Protein AF-A0A6A4IEC1-F1 (afdb_monomer)

Foldseek 3Di:
DDDDDDDDDDDPPQDAKWKWWFDPDPPPLPPPDDQPALPPVDAEEAEEAEAEDPVQDDDDDDDPVVSVVVNCSRHDCQPPPVVVQVSYAYEYEHDPPQLLADADQVVSLVSQLVGLVVVLCRQPVCVVHPPSGNRYAYAGDAHLLELVSRVVRQCCSCNPSVHRTHIHQAFHFHQDDPGTWTDAPDDDPPGLGGDGDDGLQHDPVVCCVPPVVPVVCRHPVPSNLVRVLVVVVVCVVVCSCVVVVPIDMDIPDVNSCCVVCVVVSVVPPDD

Sequence (271 aa):
MVFLLRGRLSVIALALHTLYFITSTSAARADTHRIKWHDTGKGSIAIEEAWTIPESSSKVGGGAAAIAELNDNLFNIYDQRLTRMDANDMVLSCASPCIQGMSDPAAAEAMAINVNNQLAAQIYNESSHPNITGRFGAFAAVSMHNATSAAVELRRAVQELGFLGALVNDYQQTNGKYGSTMYSGTQSPSSMFQFTSTLRTNVAPISTLFYSQVPWLRGPSQEFSVTLSTHVLGLCTNGVFDRFPTLKVIVGHMGERIPSDLDRIDKVRTT

InterPro domains:
  IPR006680 Amidohydrolase-related [PF04909] (126-257)
  IPR032465 2-amino-3-carboxymuconate-6-semialdehyde decarboxylase [PTHR21240] (69-268)
  IPR032466 Metal-dependent hydrolase [SSF51556] (78-270)

Organism: NCBI:txid1447944

Solvent-accessible surface area (backbone atoms only — not comparable to full-atom values): 15744 Å² total; per-residue (Å²): 134,86,88,83,87,86,79,96,72,98,67,90,76,80,77,67,76,42,44,34,44,38,83,75,66,87,62,76,77,70,84,78,63,75,72,64,59,68,77,73,90,53,72,53,76,46,74,74,40,58,27,50,50,85,94,66,62,69,90,70,90,73,58,71,67,61,44,48,56,49,48,51,56,30,62,39,62,74,56,71,51,50,67,70,35,76,63,32,34,40,24,32,29,63,36,75,48,45,41,22,65,36,44,50,59,69,61,14,43,54,47,21,53,50,53,44,52,52,51,44,53,58,42,58,36,41,91,85,38,77,84,37,54,29,38,45,50,37,31,29,47,53,26,65,76,40,56,66,61,26,50,51,52,49,49,45,35,37,71,74,64,54,27,76,33,34,42,43,41,60,32,38,4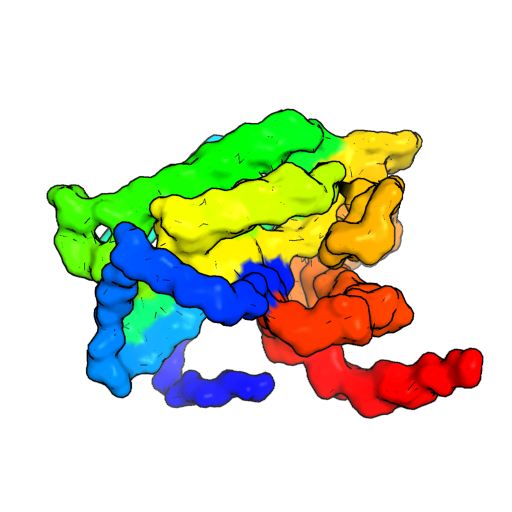0,22,76,39,100,82,58,60,36,48,50,58,51,76,91,55,101,82,52,94,44,65,69,63,75,44,34,65,62,52,53,68,70,58,35,48,74,74,27,66,92,42,60,77,41,53,43,79,73,39,42,36,38,57,43,49,33,51,49,55,49,48,42,56,78,69,42,47,53,75,78,38,74,71,65,43,75,48,61,35,79,73,41,32,58,44,70,84,41,42,75,64,60,65,68,68,70,76,127

pLDDT: mean 72.74, std 22.78, range [19.66, 97.81]

Mean predicted aligned error: 11.03 Å

Radius of gyration: 19.0 Å; Cα contacts (8 Å, |Δi|>4): 405; chains: 1; bounding box: 51×49×52 Å

Structure (mmCIF, N/CA/C/O backbone):
data_AF-A0A6A4IEC1-F1
#
_entry.id   AF-A0A6A4IEC1-F1
#
loop_
_atom_site.group_PDB
_atom_site.id
_atom_site.type_symbol
_atom_site.label_atom_id
_atom_site.label_alt_id
_atom_site.label_comp_id
_atom_site.label_asym_id
_atom_site.label_entity_id
_atom_site.label_seq_id
_atom_site.pdbx_PDB_ins_code
_atom_site.Cartn_x
_atom_site.Cartn_y
_atom_site.Cartn_z
_atom_site.occupancy
_atom_site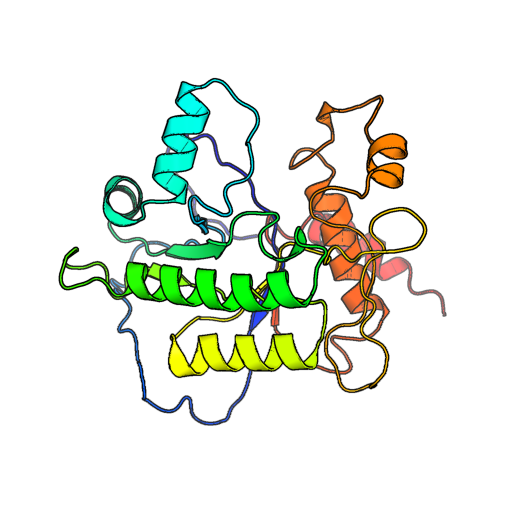.B_iso_or_equiv
_atom_site.auth_seq_id
_atom_site.auth_comp_id
_atom_site.auth_asym_id
_atom_site.auth_atom_id
_atom_site.pdbx_PDB_model_num
ATOM 1 N N . MET A 1 1 ? -12.629 -11.838 -6.309 1.00 20.53 1 MET A N 1
ATOM 2 C CA . MET A 1 1 ? -14.049 -12.024 -5.942 1.00 20.53 1 MET A CA 1
ATOM 3 C C . MET A 1 1 ? -14.208 -11.657 -4.474 1.00 20.53 1 MET A C 1
ATOM 5 O O . MET A 1 1 ? -13.849 -12.450 -3.621 1.00 20.53 1 MET A O 1
ATOM 9 N N . VAL A 1 2 ? -14.686 -10.445 -4.192 1.00 20.48 2 VAL A N 1
ATOM 10 C CA . VAL A 1 2 ? -15.323 -10.088 -2.916 1.00 20.48 2 VAL A CA 1
ATOM 11 C C . VAL A 1 2 ? -16.672 -9.508 -3.328 1.00 20.48 2 VAL A C 1
ATOM 13 O O . VAL A 1 2 ? -16.717 -8.515 -4.047 1.00 20.48 2 VAL A O 1
ATOM 16 N N . PHE A 1 3 ? -17.756 -10.201 -2.990 1.00 19.66 3 PHE A N 1
ATOM 17 C CA . PHE A 1 3 ? -19.120 -9.724 -3.204 1.00 19.66 3 PHE A CA 1
ATOM 18 C C . PHE A 1 3 ? -19.678 -9.233 -1.873 1.00 19.66 3 PHE A C 1
ATOM 20 O O . PHE A 1 3 ? -19.683 -9.993 -0.911 1.00 19.66 3 PHE A O 1
ATOM 27 N N . LEU A 1 4 ? -20.243 -8.025 -1.877 1.00 23.59 4 LEU A N 1
ATOM 28 C CA . LEU A 1 4 ? -21.458 -7.680 -1.136 1.00 23.59 4 LEU A CA 1
ATOM 29 C C . LEU A 1 4 ? -22.147 -6.497 -1.850 1.00 23.59 4 LEU A C 1
ATOM 31 O O . LEU A 1 4 ? -21.691 -5.361 -1.811 1.00 23.59 4 LEU A O 1
ATOM 35 N N . LEU A 1 5 ? -23.222 -6.820 -2.580 1.00 25.95 5 LEU A N 1
ATOM 36 C CA . LEU A 1 5 ? -24.233 -5.904 -3.151 1.00 25.95 5 LEU A CA 1
ATOM 37 C C . LEU A 1 5 ? -25.146 -5.407 -1.997 1.00 25.95 5 LEU A C 1
ATOM 39 O O . LEU A 1 5 ? -25.270 -6.121 -1.010 1.00 25.95 5 LEU A O 1
ATOM 43 N N . ARG A 1 6 ? -25.877 -4.281 -1.992 1.00 24.00 6 ARG A N 1
ATOM 44 C CA . ARG A 1 6 ? -26.605 -3.492 -3.005 1.00 24.00 6 ARG A CA 1
ATOM 45 C C . ARG A 1 6 ? -26.779 -2.050 -2.488 1.00 24.00 6 ARG A C 1
ATOM 47 O O . ARG A 1 6 ? -27.063 -1.871 -1.310 1.00 24.00 6 ARG A O 1
ATOM 54 N N . GLY A 1 7 ? -26.810 -1.060 -3.379 1.00 21.58 7 GLY A N 1
ATOM 55 C CA . GLY A 1 7 ? -27.395 0.254 -3.079 1.00 21.58 7 GLY A CA 1
ATOM 56 C C . GLY A 1 7 ? -26.865 1.347 -3.998 1.00 21.58 7 GLY A C 1
ATOM 57 O O . GLY A 1 7 ? -25.666 1.573 -4.060 1.00 21.58 7 GLY A O 1
ATOM 58 N N . ARG A 1 8 ? -27.755 1.995 -4.754 1.00 31.55 8 ARG A N 1
ATOM 59 C CA . ARG A 1 8 ? -27.419 3.083 -5.682 1.00 31.55 8 ARG A CA 1
ATOM 60 C C . ARG A 1 8 ? -26.828 4.273 -4.921 1.00 31.55 8 ARG A C 1
ATOM 62 O O . ARG A 1 8 ? -27.571 4.923 -4.198 1.00 31.55 8 ARG A O 1
ATOM 69 N N . LEU A 1 9 ? -25.566 4.612 -5.169 1.00 23.73 9 LEU A N 1
ATOM 70 C CA . LEU A 1 9 ? -25.038 5.954 -4.931 1.00 23.73 9 LEU A CA 1
ATOM 71 C C . LEU A 1 9 ? -23.911 6.262 -5.920 1.00 23.73 9 LEU A C 1
ATOM 73 O O . LEU A 1 9 ? -22.934 5.525 -6.033 1.00 23.73 9 LEU A O 1
ATOM 77 N N . SER A 1 10 ? -24.081 7.368 -6.639 1.00 24.72 10 SER A N 1
ATOM 78 C CA . SER A 1 10 ? -23.034 8.021 -7.414 1.00 24.72 10 SER A CA 1
ATOM 79 C C . SER A 1 10 ? -22.005 8.588 -6.439 1.00 24.72 10 SER A C 1
ATOM 81 O O . SER A 1 10 ? -22.218 9.650 -5.863 1.00 24.72 10 SER A O 1
ATOM 83 N N . VAL A 1 11 ? -20.903 7.873 -6.238 1.00 23.12 11 VAL A N 1
ATOM 84 C CA . VAL A 1 11 ? -19.701 8.395 -5.584 1.00 23.12 11 VAL A CA 1
ATOM 85 C C . VAL A 1 11 ? -18.552 8.136 -6.542 1.00 23.12 11 VAL A C 1
ATOM 87 O O . VAL A 1 11 ? -18.361 7.015 -7.011 1.00 23.12 11 VAL A O 1
ATOM 90 N N . ILE A 1 12 ? -17.831 9.198 -6.891 1.00 22.50 12 ILE A N 1
ATOM 91 C CA . ILE A 1 12 ? -16.618 9.133 -7.701 1.00 22.50 12 ILE A CA 1
ATOM 92 C C . ILE A 1 12 ? -15.587 8.356 -6.874 1.00 22.50 12 ILE A C 1
ATOM 94 O O . ILE A 1 12 ? -14.961 8.901 -5.970 1.00 22.50 12 ILE A O 1
ATOM 98 N N . ALA A 1 13 ? -15.470 7.055 -7.136 1.00 21.73 13 ALA A N 1
ATOM 99 C CA . ALA A 1 13 ? -14.455 6.203 -6.540 1.00 21.73 13 ALA A CA 1
ATOM 100 C C . ALA A 1 13 ? -13.103 6.563 -7.166 1.00 21.73 13 ALA A C 1
ATOM 102 O O . ALA A 1 13 ? -12.840 6.251 -8.330 1.00 21.73 13 ALA A O 1
ATOM 103 N N . LEU A 1 14 ? -12.250 7.253 -6.410 1.00 25.41 14 LEU A N 1
ATOM 104 C CA . LEU A 1 14 ? -10.862 7.459 -6.798 1.00 25.41 14 LEU A CA 1
ATOM 105 C C . LEU A 1 14 ? -10.121 6.129 -6.591 1.00 25.41 14 LEU A C 1
ATOM 107 O O . LEU A 1 14 ? -9.754 5.766 -5.479 1.00 25.41 14 LEU A O 1
ATOM 111 N N . ALA A 1 15 ? -9.978 5.361 -7.668 1.00 25.67 15 ALA A N 1
ATOM 112 C CA . ALA A 1 15 ? -9.342 4.051 -7.650 1.00 25.67 15 ALA A CA 1
ATOM 113 C C . ALA A 1 15 ? -7.833 4.175 -7.373 1.00 25.67 15 ALA A C 1
ATOM 115 O O . ALA A 1 15 ? -7.089 4.744 -8.172 1.00 25.67 15 ALA A O 1
ATOM 116 N N . LEU A 1 16 ? -7.358 3.613 -6.263 1.00 34.75 16 LEU A N 1
ATOM 117 C CA . LEU A 1 16 ? -5.945 3.617 -5.878 1.00 34.75 16 LEU A CA 1
ATOM 118 C C . LEU A 1 16 ? -5.505 2.183 -5.621 1.00 34.75 16 LEU A C 1
ATOM 120 O O . LEU A 1 16 ? -6.095 1.617 -4.736 1.00 34.75 16 LEU A O 1
ATOM 124 N N . HIS A 1 17 ? -4.525 1.675 -6.387 1.00 38.00 17 HIS A N 1
ATOM 125 C CA . HIS A 1 17 ? -4.035 0.294 -6.590 1.00 38.00 17 HIS A CA 1
ATOM 126 C C . HIS A 1 17 ? -2.761 -0.081 -5.824 1.00 38.00 17 HIS A C 1
ATOM 128 O O . HIS A 1 17 ? -1.698 0.467 -6.121 1.00 38.00 17 HIS A O 1
ATOM 134 N N . THR A 1 18 ? -2.828 -1.002 -4.856 1.00 37.78 18 THR A N 1
ATOM 135 C CA . THR A 1 18 ? -1.729 -1.146 -3.892 1.00 37.78 18 THR A CA 1
ATOM 136 C C . THR A 1 18 ? -1.322 -2.551 -3.477 1.00 37.78 18 THR A C 1
ATOM 138 O O . THR A 1 18 ? -2.121 -3.485 -3.462 1.00 37.78 18 THR A O 1
ATOM 141 N N . LEU A 1 19 ? -0.035 -2.661 -3.120 1.00 29.12 19 LEU A N 1
ATOM 142 C CA . LEU A 1 19 ? 0.609 -3.845 -2.573 1.00 29.12 19 LEU A CA 1
ATOM 143 C C . LEU A 1 19 ? 0.720 -3.716 -1.049 1.00 29.12 19 LEU A C 1
ATOM 145 O O . LEU A 1 19 ? 1.253 -2.722 -0.545 1.00 29.12 19 LEU A O 1
ATOM 149 N N . TYR A 1 20 ? 0.262 -4.731 -0.321 1.00 32.47 20 TYR A N 1
ATOM 150 C CA . TYR A 1 20 ? 0.361 -4.771 1.141 1.00 32.47 20 TYR A CA 1
ATOM 151 C C . TYR A 1 20 ? 1.367 -5.821 1.587 1.00 32.47 20 TYR A C 1
ATOM 153 O O . TYR A 1 20 ? 1.473 -6.866 0.956 1.00 32.47 20 TYR A O 1
ATOM 161 N N . PHE A 1 21 ? 2.038 -5.593 2.713 1.00 36.00 21 PHE A N 1
ATOM 162 C CA . PHE A 1 21 ? 2.857 -6.610 3.374 1.00 36.00 21 PHE A CA 1
ATOM 163 C C . PHE A 1 21 ? 2.370 -6.820 4.807 1.00 36.00 21 PHE A C 1
ATOM 165 O O . PHE A 1 21 ? 2.411 -5.893 5.620 1.00 36.00 21 PHE A O 1
ATOM 172 N N . ILE A 1 22 ? 1.936 -8.042 5.129 1.00 36.44 22 ILE A N 1
ATOM 173 C CA . ILE A 1 22 ? 1.625 -8.454 6.506 1.00 36.44 22 ILE A CA 1
ATOM 174 C C . ILE A 1 22 ? 2.716 -9.426 6.953 1.00 36.44 22 ILE A C 1
ATOM 176 O O . ILE A 1 22 ? 2.871 -10.508 6.383 1.00 36.44 22 ILE A O 1
ATOM 180 N N . THR A 1 23 ? 3.481 -9.051 7.977 1.00 33.56 23 THR A N 1
ATOM 181 C CA . THR A 1 23 ? 4.480 -9.934 8.580 1.00 33.56 23 THR A CA 1
ATOM 182 C C . THR A 1 23 ? 3.777 -10.955 9.476 1.00 33.56 23 THR A C 1
ATOM 184 O O . THR A 1 23 ? 3.051 -10.611 10.406 1.00 33.56 23 THR A O 1
ATOM 187 N N . SER A 1 24 ? 3.979 -12.247 9.215 1.00 33.25 24 SER A N 1
ATOM 188 C CA . SER A 1 24 ? 3.580 -13.309 10.141 1.00 33.25 24 SER A CA 1
ATOM 189 C C . SER A 1 24 ? 4.741 -13.614 11.089 1.00 33.25 24 SER A C 1
ATOM 191 O O . SER A 1 24 ? 5.467 -14.591 10.910 1.00 33.25 24 SER A O 1
ATOM 193 N N . THR A 1 25 ? 4.962 -12.787 12.103 1.00 35.69 25 THR A N 1
ATOM 194 C CA . THR A 1 25 ? 5.796 -13.226 13.227 1.00 35.69 25 THR A CA 1
ATOM 195 C C . THR A 1 25 ? 4.883 -13.816 14.290 1.00 35.69 25 THR A C 1
ATOM 197 O O . THR A 1 25 ? 4.140 -13.094 14.942 1.00 35.69 25 THR A O 1
ATOM 200 N N . SER A 1 26 ? 4.958 -15.136 14.471 1.00 34.81 26 SER A N 1
ATOM 201 C CA . SER A 1 26 ? 4.361 -15.897 15.579 1.00 34.81 26 SER A CA 1
ATOM 202 C C . SER A 1 26 ? 5.031 -15.628 16.937 1.00 34.81 26 SER A C 1
ATOM 204 O O . SER A 1 26 ? 4.754 -16.323 17.912 1.00 34.81 26 SER A O 1
ATOM 206 N N . ALA A 1 27 ? 5.889 -14.610 17.036 1.00 33.56 27 ALA A N 1
ATOM 207 C CA . ALA A 1 27 ? 6.286 -14.063 18.321 1.00 33.56 27 ALA A CA 1
ATOM 208 C C . ALA A 1 27 ? 5.065 -13.347 18.898 1.00 33.56 27 ALA A C 1
ATOM 210 O O . ALA A 1 27 ? 4.537 -12.440 18.255 1.00 33.56 27 ALA A O 1
ATOM 211 N N . ALA A 1 28 ? 4.601 -13.814 20.061 1.00 34.59 28 ALA A N 1
ATOM 212 C CA . ALA A 1 28 ? 3.496 -13.246 20.819 1.00 34.59 28 ALA A CA 1
ATOM 213 C C . ALA A 1 28 ? 3.449 -11.729 20.619 1.00 34.59 28 ALA A C 1
ATOM 215 O O . ALA A 1 28 ? 4.390 -11.030 20.995 1.00 34.59 28 ALA A O 1
ATOM 216 N N . ARG A 1 29 ? 2.387 -11.249 19.957 1.00 41.25 29 ARG A N 1
ATOM 217 C CA . ARG A 1 29 ? 2.080 -9.826 19.834 1.00 41.25 29 ARG A CA 1
ATOM 218 C C . ARG A 1 29 ? 2.058 -9.305 21.265 1.00 41.25 29 ARG A C 1
ATOM 220 O O . ARG A 1 29 ? 1.100 -9.578 21.988 1.00 41.25 29 ARG A O 1
ATOM 227 N N . ALA A 1 30 ? 3.164 -8.690 21.689 1.00 36.06 30 ALA A N 1
ATOM 228 C CA . ALA A 1 30 ? 3.271 -8.097 23.005 1.00 36.06 30 ALA A CA 1
ATOM 229 C C . ALA A 1 30 ? 2.056 -7.187 23.141 1.00 36.06 30 ALA A C 1
ATOM 231 O O . ALA A 1 30 ? 1.695 -6.473 22.203 1.00 36.06 30 ALA A O 1
ATOM 232 N N . ASP A 1 31 ? 1.361 -7.336 24.257 1.00 41.4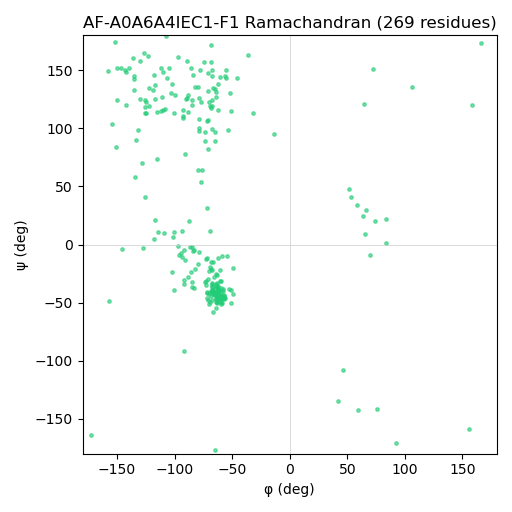4 31 ASP A N 1
ATOM 233 C CA . ASP A 1 31 ? 0.020 -6.818 24.504 1.00 41.44 31 ASP A CA 1
ATOM 234 C C . ASP A 1 31 ? 0.008 -5.287 24.680 1.00 41.44 31 ASP A C 1
ATOM 236 O O . ASP A 1 31 ? -0.742 -4.740 25.479 1.00 41.44 31 ASP A O 1
ATOM 240 N N . THR A 1 32 ? 0.913 -4.582 24.001 1.00 41.09 32 THR A N 1
ATOM 241 C CA . THR A 1 32 ? 1.305 -3.227 24.361 1.00 41.09 32 THR A CA 1
ATOM 242 C C . THR A 1 32 ? 0.387 -2.172 23.779 1.00 41.09 32 THR A C 1
ATOM 244 O O . THR A 1 32 ? 0.239 -1.155 24.432 1.00 41.09 32 THR A O 1
ATOM 247 N N . HIS A 1 33 ? -0.340 -2.430 22.683 1.00 50.22 33 HIS A N 1
ATOM 248 C CA . HIS A 1 33 ? -1.493 -1.612 22.273 1.00 50.22 33 HIS A CA 1
ATOM 249 C C . HIS A 1 33 ? -2.521 -2.457 21.499 1.00 50.22 33 HIS A C 1
ATOM 251 O O . HIS A 1 33 ? -2.539 -2.514 20.266 1.00 50.22 33 HIS A O 1
ATOM 257 N N . ARG A 1 34 ? -3.408 -3.158 22.221 1.00 54.97 34 ARG A N 1
ATOM 258 C CA . ARG A 1 34 ? -4.636 -3.702 21.620 1.00 54.97 34 ARG A CA 1
ATOM 259 C C . ARG A 1 34 ? -5.597 -2.546 21.372 1.00 54.97 34 ARG A C 1
ATOM 261 O O . ARG A 1 34 ? -6.417 -2.242 22.234 1.00 54.97 34 ARG A O 1
ATOM 268 N N . ILE A 1 35 ? -5.517 -1.920 20.195 1.00 62.75 35 ILE A N 1
ATOM 269 C CA . ILE A 1 35 ? -6.659 -1.159 19.678 1.00 62.75 35 ILE A CA 1
ATOM 270 C C . ILE A 1 35 ? -7.858 -2.101 19.761 1.00 62.75 35 ILE A C 1
ATOM 272 O O . ILE A 1 35 ? -7.869 -3.163 19.125 1.00 62.75 35 ILE A O 1
ATOM 276 N N . LYS A 1 36 ? -8.829 -1.759 20.604 1.00 75.75 36 LYS A N 1
ATOM 277 C CA . LYS A 1 36 ? -10.095 -2.473 20.633 1.00 75.75 36 LYS A CA 1
ATOM 278 C C . LYS A 1 36 ? -10.896 -1.952 19.452 1.00 75.75 36 LYS A C 1
ATOM 280 O O . LYS A 1 36 ? -11.431 -0.852 19.510 1.00 75.75 36 LYS A O 1
ATOM 285 N N . TRP A 1 37 ? -10.904 -2.730 18.378 1.00 81.06 37 TRP A N 1
ATOM 286 C CA . TRP A 1 37 ? -11.713 -2.445 17.202 1.00 81.06 37 TRP A CA 1
ATOM 287 C C . TRP A 1 37 ? -13.181 -2.318 17.578 1.00 81.06 37 TRP A C 1
ATOM 289 O O . TRP A 1 37 ? -13.669 -3.029 18.466 1.00 81.06 37 TRP A O 1
ATOM 299 N N . HIS A 1 38 ? -13.875 -1.421 16.889 1.00 81.50 38 HIS A N 1
ATOM 300 C CA . HIS A 1 38 ? -15.31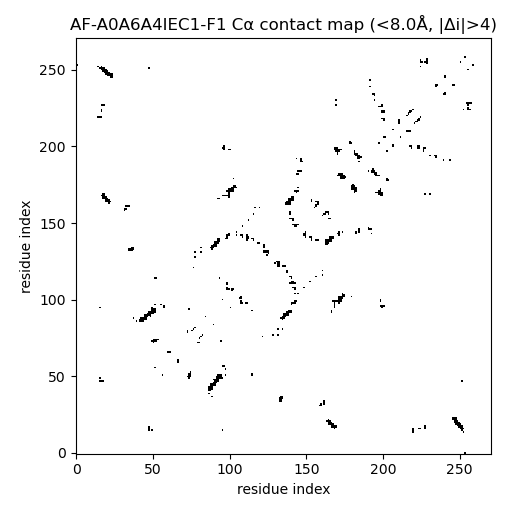4 -1.257 16.994 1.00 81.50 38 HIS A CA 1
ATOM 301 C C . HIS A 1 38 ? -16.030 -2.387 16.234 1.00 81.50 38 HIS A C 1
ATOM 303 O O . HIS A 1 38 ? -16.738 -2.187 15.253 1.00 81.50 38 HIS A O 1
ATOM 309 N N . ASP A 1 39 ? -15.834 -3.616 16.707 1.00 79.06 39 ASP A N 1
ATOM 310 C CA . ASP A 1 39 ? -16.458 -4.791 16.117 1.00 79.06 39 ASP A CA 1
ATOM 311 C C . ASP A 1 39 ? -17.917 -4.895 16.574 1.00 79.06 39 ASP A C 1
ATOM 313 O O . ASP A 1 39 ? -18.230 -5.374 17.668 1.00 79.06 39 ASP A O 1
ATOM 317 N N . THR A 1 40 ? -18.824 -4.416 15.725 1.00 80.69 40 THR A N 1
ATOM 318 C CA . THR A 1 40 ? -20.272 -4.534 15.947 1.00 80.69 40 THR A CA 1
ATOM 319 C C . THR A 1 40 ? -20.846 -5.868 15.458 1.00 80.69 40 THR A C 1
ATOM 321 O O . THR A 1 40 ? -22.054 -6.096 15.571 1.00 80.69 40 THR A O 1
ATOM 324 N N . GLY A 1 41 ? -20.020 -6.740 14.862 1.00 81.44 41 GLY A N 1
ATOM 325 C CA . GLY A 1 41 ? -20.462 -7.933 14.136 1.00 81.44 41 GLY A CA 1
ATOM 326 C C . GLY A 1 41 ? -21.273 -7.629 12.867 1.00 81.44 41 GLY A C 1
ATOM 327 O O . GLY A 1 41 ? -21.872 -8.533 12.281 1.00 81.44 41 GLY A O 1
ATOM 328 N N . LYS A 1 42 ? -21.340 -6.358 12.456 1.00 83.31 42 LYS A N 1
ATOM 329 C CA . LYS A 1 42 ? -22.036 -5.845 11.270 1.00 83.31 42 LYS A CA 1
ATOM 330 C C . LYS A 1 42 ? -21.132 -4.831 10.563 1.00 83.31 42 LYS A C 1
ATOM 332 O O . LYS A 1 42 ? -20.230 -4.278 11.177 1.00 83.31 42 LYS A O 1
ATOM 337 N N . GLY A 1 43 ? -21.401 -4.569 9.284 1.00 86.50 43 GLY A N 1
ATOM 338 C CA . GLY A 1 43 ? -20.623 -3.623 8.480 1.00 86.50 43 GLY A CA 1
ATOM 339 C C . GLY A 1 43 ? -19.474 -4.273 7.709 1.00 86.50 43 GLY A C 1
ATOM 340 O O . GLY A 1 43 ? -19.387 -5.495 7.583 1.00 86.50 43 GLY A O 1
ATOM 341 N N . SER A 1 44 ? -18.632 -3.430 7.125 1.00 90.25 44 SER A N 1
ATOM 342 C CA . SER A 1 44 ? -17.488 -3.798 6.296 1.00 90.25 44 SER A CA 1
ATOM 343 C C . SER A 1 44 ? -16.231 -3.067 6.758 1.00 90.25 44 SER A C 1
ATOM 345 O O . SER A 1 44 ? -16.314 -2.028 7.410 1.00 90.25 44 SER A O 1
ATOM 347 N N . ILE A 1 45 ? -15.066 -3.618 6.414 1.00 89.88 45 ILE A N 1
ATOM 348 C CA . ILE A 1 45 ? -13.772 -2.973 6.639 1.00 89.88 45 ILE A CA 1
ATOM 349 C C . ILE A 1 45 ? -13.202 -2.623 5.269 1.00 89.88 45 ILE A C 1
ATOM 351 O O . ILE A 1 45 ? -12.896 -3.521 4.479 1.00 89.88 45 ILE A O 1
ATOM 355 N N . ALA A 1 46 ? -13.065 -1.333 4.984 1.00 89.94 46 ALA A N 1
ATOM 356 C CA . ALA A 1 46 ? -12.419 -0.868 3.763 1.00 89.94 46 ALA A CA 1
ATOM 357 C C . ALA A 1 46 ? -10.913 -0.726 4.015 1.00 89.94 46 ALA A C 1
ATOM 359 O O . ALA A 1 46 ? -10.518 -0.138 5.016 1.00 89.94 46 ALA A O 1
ATOM 360 N N . ILE A 1 47 ? -10.060 -1.306 3.167 1.00 84.31 47 ILE A N 1
ATOM 361 C CA . ILE A 1 47 ? -8.621 -1.451 3.470 1.00 84.31 47 ILE A CA 1
ATOM 362 C C . ILE A 1 47 ? -7.687 -0.725 2.501 1.00 84.31 47 ILE A C 1
ATOM 364 O O . ILE A 1 47 ? -6.474 -0.840 2.641 1.00 84.31 47 ILE A O 1
ATOM 368 N N . GLU A 1 48 ? -8.224 0.032 1.544 1.00 83.44 48 GLU A N 1
ATOM 369 C CA . GLU A 1 48 ? -7.468 0.768 0.518 1.00 83.44 48 GLU A CA 1
ATOM 370 C C . GLU A 1 48 ? -7.836 2.258 0.511 1.00 83.44 48 GLU A C 1
ATOM 372 O O . GLU A 1 48 ? -7.988 2.902 -0.524 1.00 83.44 48 GLU A O 1
ATOM 377 N N . GLU A 1 49 ? -7.997 2.818 1.709 1.00 87.19 49 GLU A N 1
ATOM 378 C CA . GLU A 1 49 ? -8.489 4.178 1.889 1.00 87.19 49 GLU A CA 1
ATOM 379 C C . GLU A 1 49 ? -7.315 5.158 1.978 1.00 87.19 49 GLU A C 1
ATOM 381 O O . GLU A 1 49 ? -6.570 5.187 2.960 1.00 87.19 49 GLU A O 1
ATOM 386 N N . ALA A 1 50 ? -7.117 5.974 0.942 1.00 88.25 50 ALA A N 1
ATOM 387 C CA . ALA A 1 50 ? -6.005 6.923 0.919 1.00 88.25 50 ALA A CA 1
ATOM 388 C C . ALA A 1 50 ? -6.156 8.032 1.956 1.00 88.25 50 ALA A C 1
ATOM 390 O O . ALA A 1 50 ? -7.248 8.542 2.171 1.00 88.25 50 ALA A O 1
ATOM 391 N N . TRP A 1 51 ? -5.040 8.466 2.514 1.00 92.12 51 TRP A N 1
ATOM 392 C CA . TRP A 1 51 ? -4.885 9.592 3.424 1.00 92.12 51 TRP A CA 1
ATOM 393 C C . TRP A 1 51 ? -3.558 10.284 3.106 1.00 92.12 51 TRP A C 1
ATOM 395 O O . TRP A 1 51 ? -2.625 9.639 2.631 1.00 92.12 51 TRP A O 1
ATOM 405 N N . THR A 1 52 ? -3.438 11.588 3.319 1.00 89.06 52 THR A N 1
ATOM 406 C CA . THR A 1 52 ? -2.145 12.273 3.173 1.00 89.06 52 THR A CA 1
ATOM 407 C C . THR A 1 52 ? -2.067 13.493 4.081 1.00 89.06 52 THR A C 1
ATOM 409 O O . THR A 1 52 ? -3.042 13.857 4.733 1.00 89.06 52 THR A O 1
ATOM 412 N N . ILE A 1 53 ? -0.899 14.123 4.114 1.00 89.56 53 ILE A N 1
ATOM 413 C CA . ILE A 1 53 ? -0.660 15.389 4.803 1.00 89.56 53 ILE A CA 1
ATOM 414 C C . ILE A 1 53 ? -0.556 16.522 3.774 1.00 89.56 53 ILE A C 1
ATOM 416 O O . ILE A 1 53 ? -0.131 16.270 2.637 1.00 89.56 53 ILE A O 1
ATOM 420 N N . PRO A 1 54 ? -0.909 17.768 4.132 1.00 84.75 54 PRO A N 1
ATOM 421 C CA . PRO A 1 54 ? -0.815 18.910 3.224 1.00 84.75 54 PRO A CA 1
ATOM 422 C C . PRO A 1 54 ? 0.558 19.046 2.547 1.00 84.75 54 PRO A C 1
ATOM 424 O O . PRO A 1 54 ? 0.632 19.306 1.344 1.00 84.75 54 PRO A O 1
ATOM 427 N N . GLU A 1 55 ? 1.637 18.779 3.285 1.00 80.75 55 GLU A N 1
ATOM 428 C CA . GLU A 1 55 ? 3.033 18.860 2.841 1.00 80.75 55 GLU A CA 1
ATOM 429 C C . GLU A 1 55 ? 3.403 17.810 1.782 1.00 80.75 55 GLU A C 1
ATOM 431 O O . GLU A 1 55 ? 4.359 18.003 1.033 1.00 80.75 55 GLU A O 1
ATOM 436 N N . SER A 1 56 ? 2.648 16.709 1.707 1.00 71.25 56 SER A N 1
ATOM 437 C CA . SER A 1 56 ? 2.866 15.590 0.779 1.00 71.25 56 SER A CA 1
ATOM 438 C C . SER A 1 56 ? 1.735 15.449 -0.247 1.00 71.25 56 SER A C 1
ATOM 440 O O . SER A 1 56 ? 1.651 14.435 -0.950 1.00 71.25 56 SER A O 1
ATOM 442 N N . SER A 1 57 ? 0.844 16.438 -0.342 1.00 65.69 57 SER A N 1
ATOM 443 C CA . SER A 1 57 ? -0.274 16.403 -1.280 1.00 65.69 57 SER A CA 1
ATOM 444 C C . SER A 1 57 ? 0.209 16.557 -2.727 1.00 65.69 57 SER A C 1
ATOM 446 O O . SER A 1 57 ? 0.885 17.517 -3.101 1.00 65.69 57 SER A O 1
ATOM 448 N N . SER A 1 58 ? -0.123 15.578 -3.570 1.00 57.03 58 SER A N 1
ATOM 449 C CA . SER A 1 58 ? 0.096 15.665 -5.011 1.00 57.03 58 SER A CA 1
ATOM 450 C C . SER A 1 58 ? -1.072 16.411 -5.663 1.00 57.03 58 SER A C 1
ATOM 452 O O . SER A 1 58 ? -2.221 16.322 -5.230 1.00 57.03 58 SER A O 1
ATOM 454 N N . LYS A 1 59 ? -0.797 17.180 -6.723 1.00 51.66 59 LYS A N 1
ATOM 455 C CA . LYS A 1 59 ? -1.855 17.857 -7.486 1.00 51.66 59 LYS A CA 1
ATOM 456 C C . LYS A 1 59 ? -2.650 16.814 -8.272 1.00 51.66 59 LYS A C 1
ATOM 458 O O . LYS A 1 59 ? -2.155 16.291 -9.268 1.00 51.66 59 LYS A O 1
ATOM 463 N N . VAL A 1 60 ? -3.876 16.531 -7.846 1.00 49.72 60 VAL A N 1
ATOM 464 C CA . VAL A 1 60 ? -4.818 15.702 -8.609 1.00 49.72 60 VAL A CA 1
ATOM 465 C C . VAL A 1 60 ? -5.452 16.556 -9.709 1.00 49.72 60 VAL A C 1
ATOM 467 O O . VAL A 1 60 ? -5.816 17.707 -9.480 1.00 49.72 60 VAL A O 1
ATOM 470 N N . GLY A 1 61 ? -5.551 16.021 -10.929 1.00 42.84 61 GLY A N 1
ATOM 471 C CA . GLY A 1 61 ? -6.238 16.698 -12.031 1.00 42.84 61 GLY A CA 1
ATOM 472 C C . GLY A 1 61 ? -7.753 16.724 -11.808 1.00 42.84 61 GLY A C 1
ATOM 473 O O . GLY A 1 61 ? -8.344 15.694 -11.496 1.00 42.84 61 GLY A O 1
ATOM 474 N N . GLY A 1 62 ? -8.390 17.885 -11.973 1.00 47.66 62 GLY A N 1
ATOM 475 C CA . GLY A 1 62 ? -9.833 18.056 -11.780 1.00 47.66 62 GLY A CA 1
ATOM 476 C C . GLY A 1 62 ? -10.251 19.527 -11.708 1.00 47.66 62 GLY A C 1
ATOM 477 O O . GLY A 1 62 ? -9.410 20.424 -11.703 1.00 47.66 62 GLY A O 1
ATOM 478 N N . GLY A 1 63 ? -11.559 19.790 -11.664 1.00 42.19 63 GLY A N 1
ATOM 479 C CA . GLY A 1 63 ? -12.073 21.131 -11.363 1.00 42.19 63 GLY A CA 1
ATOM 480 C C . GLY A 1 63 ? -11.777 21.526 -9.910 1.00 42.19 63 GLY A C 1
ATOM 481 O O . GLY A 1 63 ? -11.734 20.663 -9.036 1.00 42.19 63 GLY A O 1
ATOM 482 N N . ALA A 1 64 ? -11.606 22.824 -9.636 1.00 59.72 64 ALA A N 1
ATOM 483 C CA . ALA A 1 64 ? -11.170 23.328 -8.325 1.00 59.72 64 ALA A CA 1
ATOM 484 C C . ALA A 1 64 ? -12.021 22.827 -7.140 1.00 59.72 64 ALA A C 1
ATOM 486 O O . ALA A 1 64 ? -11.471 22.488 -6.097 1.00 59.72 64 ALA A O 1
ATOM 487 N N . ALA A 1 65 ? -13.343 22.714 -7.315 1.00 58.97 65 ALA A N 1
ATOM 488 C CA . ALA A 1 65 ? -14.247 22.208 -6.279 1.00 58.97 65 ALA A CA 1
ATOM 489 C C . ALA A 1 65 ? -14.033 20.713 -5.974 1.00 58.97 65 ALA A C 1
ATOM 491 O O . ALA A 1 65 ? -13.998 20.325 -4.812 1.00 58.97 65 ALA A O 1
ATOM 492 N N . ALA A 1 66 ? -13.821 19.888 -7.004 1.00 66.06 66 ALA A N 1
ATOM 493 C CA . ALA A 1 66 ? -13.549 18.461 -6.830 1.00 66.06 66 ALA A CA 1
ATOM 494 C C . ALA A 1 66 ? -12.184 18.220 -6.165 1.00 66.06 66 ALA A C 1
ATOM 496 O O . ALA A 1 66 ? -12.032 17.287 -5.385 1.00 66.06 66 ALA A O 1
ATOM 497 N N . ILE A 1 67 ? -11.199 19.081 -6.443 1.00 71.94 67 ILE A N 1
ATOM 498 C CA . ILE A 1 67 ? -9.886 19.038 -5.786 1.00 71.94 67 ILE A CA 1
ATOM 499 C C . ILE A 1 67 ? -10.000 19.452 -4.315 1.00 71.94 67 ILE A C 1
ATOM 501 O O . ILE A 1 67 ? -9.371 18.825 -3.469 1.00 71.94 67 ILE A O 1
ATOM 505 N N . ALA A 1 68 ? -10.801 20.474 -4.000 1.00 74.62 68 ALA A N 1
ATOM 506 C CA . ALA A 1 68 ? -11.025 20.907 -2.621 1.00 74.62 68 ALA A CA 1
ATOM 507 C C . ALA A 1 68 ? -11.702 19.807 -1.790 1.00 74.62 68 ALA A C 1
ATOM 509 O O . ALA A 1 68 ? -11.164 19.414 -0.762 1.00 74.62 68 ALA A O 1
ATOM 510 N N . GLU A 1 69 ? -12.805 19.231 -2.281 1.00 78.56 69 GLU A N 1
ATOM 511 C CA . GLU A 1 69 ? -13.487 18.125 -1.594 1.00 78.56 69 GLU A CA 1
ATOM 512 C C . GLU A 1 69 ? -12.581 16.892 -1.447 1.00 78.56 69 GLU A C 1
ATOM 514 O O . GLU A 1 69 ? -12.594 16.223 -0.411 1.00 78.56 69 GLU A O 1
ATOM 519 N N . LEU A 1 70 ? -11.775 16.582 -2.467 1.00 78.75 70 LEU A N 1
ATOM 520 C CA . LEU A 1 70 ? -10.813 15.488 -2.394 1.00 78.75 70 LEU A CA 1
ATOM 521 C C . LEU A 1 70 ? -9.747 15.748 -1.326 1.00 78.75 70 LEU A C 1
ATOM 523 O O . LEU A 1 70 ? -9.464 14.859 -0.530 1.00 78.75 70 LEU A O 1
ATOM 527 N N . ASN A 1 71 ? -9.174 16.948 -1.293 1.00 82.25 71 ASN A N 1
ATOM 528 C CA . ASN A 1 71 ? -8.170 17.327 -0.305 1.00 82.25 71 ASN A CA 1
ATOM 529 C C . ASN A 1 71 ? -8.739 17.301 1.116 1.00 82.25 71 ASN A C 1
ATOM 531 O O . ASN A 1 71 ? -8.121 16.704 1.994 1.00 82.25 71 ASN A O 1
ATOM 535 N N . ASP A 1 72 ? -9.936 17.851 1.325 1.00 83.88 72 ASP A N 1
ATOM 536 C CA . ASP A 1 72 ? -10.621 17.804 2.620 1.00 83.88 72 ASP A CA 1
ATOM 537 C C . ASP A 1 72 ? -10.785 16.357 3.086 1.00 83.88 72 ASP A C 1
ATOM 539 O O . ASP A 1 72 ? -10.430 16.014 4.212 1.00 83.88 72 ASP A O 1
ATOM 543 N N . ASN A 1 73 ? -11.233 15.473 2.190 1.00 84.56 73 ASN A N 1
ATOM 544 C CA . ASN A 1 73 ? -11.353 14.059 2.506 1.00 84.56 73 ASN A CA 1
ATOM 545 C C . ASN A 1 73 ? -9.990 13.385 2.713 1.00 84.56 73 ASN A C 1
ATOM 547 O O . ASN A 1 73 ? -9.912 12.456 3.504 1.00 84.56 73 ASN A O 1
ATOM 551 N N . LEU A 1 74 ? -8.920 13.764 2.013 1.00 87.25 74 LEU A N 1
ATOM 552 C CA . LEU A 1 74 ? -7.595 13.147 2.168 1.00 87.25 74 LEU A CA 1
ATOM 553 C C . LEU A 1 74 ? -6.886 13.559 3.463 1.00 87.25 74 LEU A C 1
ATOM 555 O O . LEU A 1 74 ? -6.142 12.744 4.004 1.00 87.25 74 LEU A O 1
ATOM 559 N N . PHE A 1 75 ? -7.105 14.786 3.940 1.00 90.12 75 PHE A N 1
ATOM 560 C CA . PHE A 1 75 ? -6.427 15.336 5.117 1.00 90.12 75 PHE A CA 1
ATOM 561 C C . PHE A 1 75 ? -7.195 15.104 6.420 1.00 90.12 75 PHE A C 1
ATOM 563 O O . PHE A 1 75 ? -6.579 14.946 7.476 1.00 90.12 75 PHE A O 1
ATOM 570 N N . ASN A 1 76 ? -8.530 15.113 6.355 1.00 90.00 76 ASN A N 1
ATOM 571 C CA . ASN A 1 76 ? -9.400 15.096 7.523 1.00 90.00 76 ASN A CA 1
ATOM 572 C C . ASN A 1 76 ? -10.239 13.813 7.579 1.00 90.00 76 ASN A C 1
ATOM 574 O O . ASN A 1 76 ? -11.127 13.572 6.758 1.00 90.00 76 ASN A O 1
ATOM 578 N N . ILE A 1 77 ? -9.966 12.997 8.596 1.00 93.12 77 ILE A N 1
ATOM 579 C CA . ILE A 1 77 ? -10.666 11.730 8.833 1.00 93.12 77 ILE A CA 1
ATOM 580 C C . ILE A 1 77 ? -11.893 11.882 9.744 1.00 93.12 77 ILE A C 1
ATOM 582 O O . ILE A 1 77 ? -12.710 10.967 9.823 1.00 93.12 77 ILE A O 1
ATOM 586 N N . TYR A 1 78 ? -12.036 13.023 10.419 1.00 92.00 78 TYR A N 1
ATOM 587 C CA . TYR A 1 78 ? -12.989 13.226 11.511 1.00 92.00 78 TYR A CA 1
ATOM 588 C C . TYR A 1 78 ? -14.386 13.614 11.039 1.00 92.00 78 TYR A C 1
ATOM 590 O O . TYR A 1 78 ? -15.370 13.243 11.671 1.00 92.00 78 TYR A O 1
ATOM 598 N N . ASP A 1 79 ? -14.476 14.346 9.930 1.00 86.62 79 ASP A N 1
ATOM 599 C CA . ASP A 1 79 ? -15.744 14.920 9.489 1.00 86.62 79 ASP A CA 1
ATOM 600 C C . ASP A 1 79 ? -16.470 13.965 8.538 1.00 86.62 79 ASP A C 1
ATOM 602 O O . ASP A 1 79 ? -17.233 13.085 8.947 1.00 86.62 79 ASP A O 1
ATOM 606 N N . GLN A 1 80 ? -16.224 14.114 7.236 1.00 85.56 80 GLN A N 1
ATOM 607 C CA . GLN A 1 80 ? -16.978 13.405 6.207 1.00 85.56 80 GLN A CA 1
ATOM 608 C C . GLN A 1 80 ? -16.758 11.892 6.259 1.00 85.56 80 GLN A C 1
ATOM 610 O O . GLN A 1 80 ? -17.717 11.139 6.091 1.00 85.56 80 GLN A O 1
ATOM 615 N N . ARG A 1 81 ? -15.521 11.435 6.496 1.00 89.12 81 ARG A N 1
ATOM 616 C CA . ARG A 1 81 ? -15.202 10.000 6.519 1.00 89.12 81 ARG A CA 1
ATOM 617 C C . ARG A 1 81 ? -15.871 9.293 7.682 1.00 89.12 81 ARG A C 1
ATOM 619 O O . ARG A 1 81 ? -16.681 8.401 7.448 1.00 89.12 81 ARG A O 1
ATOM 626 N N . LEU A 1 82 ? -15.590 9.733 8.908 1.00 89.25 82 LEU A N 1
ATOM 627 C CA . LEU A 1 82 ? -16.153 9.122 10.108 1.00 89.25 82 LEU A CA 1
ATOM 628 C C . LEU A 1 82 ? -17.689 9.152 10.095 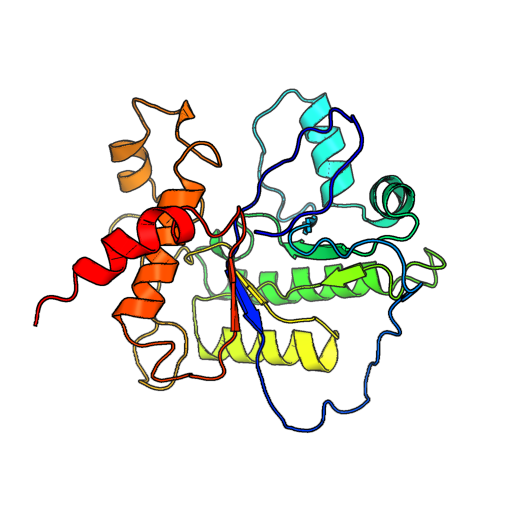1.00 89.25 82 LEU A C 1
ATOM 630 O O . LEU A 1 82 ? -18.320 8.144 10.407 1.00 89.25 82 LEU A O 1
ATOM 634 N N . THR A 1 83 ? -18.297 10.253 9.635 1.00 87.50 83 THR A N 1
ATOM 635 C CA . THR A 1 83 ? -19.762 10.359 9.502 1.00 87.50 83 THR A CA 1
ATOM 636 C C . THR A 1 83 ? -20.337 9.335 8.516 1.00 87.50 83 THR A C 1
ATOM 638 O O . THR A 1 83 ? -21.407 8.781 8.755 1.00 87.50 83 THR A O 1
ATOM 641 N N . ARG A 1 84 ? -19.643 9.057 7.404 1.00 86.38 84 ARG A N 1
ATOM 642 C CA . ARG A 1 84 ? -20.100 8.102 6.375 1.00 86.38 84 ARG A CA 1
ATOM 643 C C . ARG A 1 84 ? -19.850 6.640 6.745 1.00 86.38 84 ARG A C 1
ATOM 645 O O . ARG A 1 84 ? -20.427 5.758 6.114 1.00 86.38 84 ARG A O 1
ATOM 652 N N . MET A 1 85 ? -18.989 6.371 7.722 1.00 88.69 85 MET A N 1
ATOM 653 C CA . MET A 1 85 ? -18.618 5.009 8.085 1.00 88.69 85 MET A CA 1
ATOM 654 C C . MET A 1 85 ? -19.744 4.263 8.812 1.00 88.69 85 MET A C 1
ATOM 656 O O . MET A 1 85 ? -19.911 3.080 8.547 1.00 88.69 85 MET A O 1
ATOM 660 N N . ASP A 1 86 ? -20.564 4.914 9.642 1.00 84.69 86 ASP A N 1
ATOM 661 C CA . ASP A 1 86 ? -21.632 4.274 10.443 1.00 84.69 86 ASP A CA 1
ATOM 662 C C . ASP A 1 86 ? -21.157 2.989 11.161 1.00 84.69 86 ASP A C 1
ATOM 664 O O . ASP A 1 86 ? -20.345 3.096 12.076 1.00 84.69 86 ASP A O 1
ATOM 668 N N . ALA A 1 87 ? -21.579 1.787 10.742 1.00 82.88 87 ALA A N 1
ATOM 669 C CA . ALA A 1 87 ? -21.111 0.503 11.288 1.00 82.88 87 ALA A CA 1
ATOM 670 C C . ALA A 1 87 ? -19.827 -0.051 10.627 1.00 82.88 87 ALA A C 1
ATOM 672 O O . ALA A 1 87 ? -19.366 -1.126 10.995 1.00 82.88 87 ALA A O 1
ATOM 673 N N . ASN A 1 88 ? -19.284 0.633 9.621 1.00 89.06 88 ASN A N 1
ATOM 674 C CA . ASN A 1 88 ? -18.071 0.247 8.902 1.00 89.06 88 ASN A CA 1
ATOM 675 C C . ASN A 1 88 ? -16.816 0.817 9.569 1.00 89.06 88 ASN A C 1
ATOM 677 O O . ASN A 1 88 ? -16.868 1.861 10.22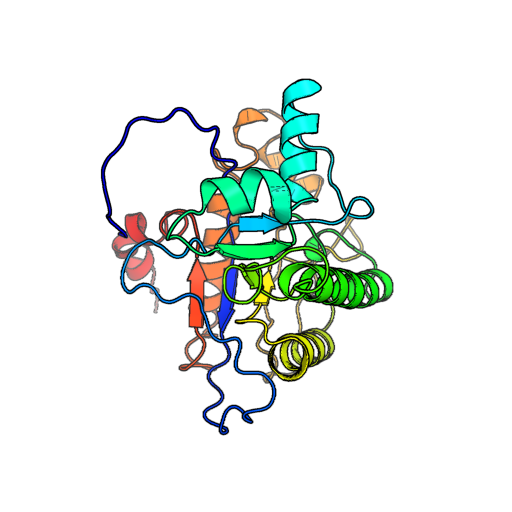2 1.00 89.06 88 ASN A O 1
ATOM 681 N N . ASP A 1 89 ? -15.683 0.183 9.295 1.00 91.56 89 ASP A N 1
ATOM 682 C CA . ASP A 1 89 ? -14.356 0.642 9.699 1.00 91.56 89 ASP A CA 1
ATOM 683 C C . ASP A 1 89 ? -13.452 0.801 8.468 1.00 91.56 89 ASP A C 1
ATOM 685 O O . ASP A 1 89 ? -13.743 0.294 7.379 1.00 91.56 89 ASP A O 1
ATOM 689 N N . MET A 1 90 ? -12.353 1.537 8.617 1.00 91.25 90 MET A N 1
ATOM 690 C CA . MET A 1 90 ? -11.442 1.838 7.510 1.00 91.25 90 MET A CA 1
ATOM 691 C C . MET A 1 90 ? -9.988 1.652 7.921 1.00 91.25 90 MET A C 1
ATOM 693 O O . MET A 1 90 ? -9.596 2.016 9.022 1.00 91.25 90 MET A O 1
ATOM 697 N N . VAL A 1 91 ? -9.152 1.142 7.025 1.00 89.94 91 VAL A N 1
ATOM 698 C CA . VAL A 1 91 ? -7.699 1.117 7.189 1.00 89.94 91 VAL A CA 1
ATOM 699 C C . VAL A 1 91 ? -7.092 2.100 6.204 1.00 89.94 91 VAL A C 1
ATOM 701 O O . VAL A 1 91 ? -7.219 1.953 4.988 1.00 89.94 91 VAL A O 1
ATOM 704 N N . LEU A 1 92 ? -6.455 3.121 6.762 1.00 93.00 92 LEU A N 1
ATOM 705 C CA . LEU A 1 92 ? -5.900 4.244 6.033 1.00 93.00 92 LEU A CA 1
ATOM 706 C C . LEU A 1 92 ? -4.490 3.939 5.532 1.00 93.00 92 LEU A C 1
ATOM 708 O O . LEU A 1 92 ? -3.738 3.171 6.133 1.00 93.00 92 LEU A O 1
ATOM 712 N N . SER A 1 93 ? -4.112 4.571 4.429 1.00 86.81 93 SER A N 1
ATOM 713 C CA . SER A 1 93 ? -2.785 4.416 3.839 1.00 86.81 93 SER A CA 1
ATOM 714 C C . SER A 1 93 ? -2.342 5.674 3.110 1.00 86.81 93 SER A C 1
ATOM 716 O O . SER A 1 93 ? -3.169 6.441 2.622 1.00 86.81 93 SER A O 1
ATOM 718 N N . CYS A 1 94 ? -1.034 5.908 3.033 1.00 88.06 94 CYS A N 1
ATOM 719 C CA . CYS A 1 94 ? -0.527 7.134 2.433 1.00 88.06 94 CYS A CA 1
ATOM 720 C C . CYS A 1 94 ? -0.801 7.200 0.919 1.00 88.06 94 CYS A C 1
ATOM 722 O O . CYS A 1 94 ? -0.393 6.319 0.154 1.00 88.06 94 CYS A O 1
ATOM 724 N N . ALA A 1 95 ? -1.467 8.270 0.487 1.00 85.25 95 ALA A N 1
ATOM 725 C CA . ALA A 1 95 ? -1.917 8.461 -0.883 1.00 85.25 95 ALA A CA 1
ATOM 726 C C . ALA A 1 95 ? -0.747 8.517 -1.876 1.00 85.25 95 ALA A C 1
ATOM 728 O O . ALA A 1 95 ? 0.270 9.174 -1.653 1.00 85.25 95 ALA A O 1
ATOM 729 N N . SER A 1 96 ? -0.920 7.853 -3.017 1.00 78.06 96 SER A N 1
ATOM 730 C CA . SER A 1 96 ? 0.086 7.778 -4.077 1.00 78.06 96 SER A CA 1
ATOM 731 C C . SER A 1 96 ? 0.563 9.156 -4.584 1.00 78.06 96 SER A C 1
ATOM 733 O O . SER A 1 96 ? -0.255 10.058 -4.777 1.00 78.06 96 SER A O 1
ATOM 735 N N . PRO A 1 97 ? 1.861 9.311 -4.920 1.00 76.56 97 PRO A N 1
ATOM 736 C CA . PRO A 1 97 ? 2.916 8.289 -4.857 1.00 76.56 97 PRO A CA 1
ATOM 737 C C . PRO A 1 97 ? 3.540 8.143 -3.460 1.00 76.56 97 PRO A C 1
ATOM 739 O O . PRO A 1 97 ? 4.363 7.256 -3.255 1.00 76.56 97 PRO A O 1
ATOM 742 N N . CYS A 1 98 ? 3.153 8.991 -2.502 1.00 85.00 98 CYS A N 1
ATOM 743 C CA . CYS A 1 98 ? 3.739 9.083 -1.166 1.00 85.00 98 CYS A CA 1
ATOM 744 C C . CYS A 1 98 ? 5.281 8.982 -1.196 1.00 85.00 98 CYS A C 1
ATOM 746 O O . CYS A 1 98 ? 5.940 9.579 -2.051 1.00 85.00 98 CYS A O 1
ATOM 748 N N . ILE A 1 99 ? 5.856 8.182 -0.294 1.00 88.69 99 ILE A N 1
ATOM 749 C CA . ILE A 1 99 ? 7.295 7.978 -0.132 1.00 88.69 99 ILE A CA 1
ATOM 750 C C . ILE A 1 99 ? 7.938 7.428 -1.408 1.00 88.69 99 ILE A C 1
ATOM 752 O O . ILE A 1 99 ? 9.075 7.781 -1.724 1.00 88.69 99 ILE A O 1
ATOM 756 N N . GLN A 1 100 ? 7.209 6.630 -2.196 1.00 83.81 100 GLN A N 1
ATOM 757 C CA . GLN A 1 100 ? 7.729 6.066 -3.443 1.00 83.81 100 GLN A CA 1
ATOM 758 C C . GLN A 1 100 ? 8.058 7.150 -4.478 1.00 83.81 100 GLN A C 1
ATOM 760 O O . GLN A 1 100 ? 8.957 6.939 -5.284 1.00 83.81 100 GLN A O 1
ATOM 765 N N . GLY A 1 101 ? 7.418 8.325 -4.425 1.00 79.31 101 GLY A N 1
ATOM 766 C CA . GLY A 1 101 ? 7.735 9.464 -5.299 1.00 79.31 101 GLY A CA 1
ATOM 767 C C . GLY A 1 101 ? 8.968 10.276 -4.877 1.00 79.31 101 GLY A C 1
ATOM 768 O O . GLY A 1 101 ? 9.387 11.185 -5.593 1.00 79.31 101 GLY A O 1
ATOM 769 N N . MET A 1 102 ? 9.563 9.989 -3.717 1.00 84.44 102 MET A N 1
ATOM 770 C CA . MET A 1 102 ? 10.708 10.737 -3.197 1.00 84.44 102 MET A CA 1
ATOM 771 C C . MET A 1 102 ? 12.022 10.085 -3.628 1.00 84.44 102 MET A C 1
ATOM 773 O O . MET A 1 102 ? 12.337 8.969 -3.224 1.00 84.44 102 MET A O 1
ATOM 777 N N . SER A 1 103 ? 12.814 10.792 -4.438 1.00 84.00 103 SER A N 1
ATOM 778 C CA . SER A 1 103 ? 14.070 10.246 -4.982 1.00 84.00 103 SER A CA 1
ATOM 779 C C . SER A 1 103 ? 15.264 10.329 -4.030 1.00 84.00 103 SER A C 1
ATOM 781 O O . SER A 1 103 ? 16.235 9.600 -4.226 1.00 84.00 103 SER A O 1
ATOM 783 N N . ASP A 1 104 ? 15.220 11.224 -3.040 1.00 87.94 104 ASP A N 1
ATOM 784 C CA . ASP A 1 104 ? 16.265 11.350 -2.024 1.00 87.94 104 ASP A CA 1
ATOM 785 C C . ASP A 1 104 ? 16.012 10.355 -0.874 1.00 87.94 104 ASP A C 1
ATOM 787 O O . ASP A 1 104 ? 14.954 10.437 -0.242 1.00 87.94 104 ASP A O 1
ATOM 791 N N . PRO A 1 105 ? 16.942 9.421 -0.588 1.00 87.06 105 PRO A N 1
ATOM 792 C CA . PRO A 1 105 ? 16.729 8.386 0.423 1.00 87.06 105 PRO A CA 1
ATOM 793 C C . PRO A 1 105 ? 16.489 8.934 1.833 1.00 87.06 105 PRO A C 1
ATOM 795 O O . PRO A 1 105 ? 15.584 8.465 2.521 1.00 87.06 105 PRO A O 1
ATOM 798 N N . ALA A 1 106 ? 17.268 9.934 2.259 1.00 93.62 106 ALA A N 1
ATOM 799 C CA . ALA A 1 106 ? 17.195 10.471 3.616 1.00 93.62 106 ALA A CA 1
ATOM 800 C C . ALA A 1 106 ? 15.888 11.243 3.838 1.00 93.62 106 ALA A C 1
ATOM 802 O O . ALA A 1 106 ? 15.218 11.063 4.856 1.00 93.62 106 ALA A O 1
ATOM 803 N N . ALA A 1 107 ? 15.479 12.052 2.858 1.00 93.19 107 ALA A N 1
ATOM 804 C CA . ALA A 1 107 ? 14.193 12.733 2.882 1.00 93.19 107 ALA A CA 1
ATOM 805 C C . ALA A 1 107 ? 13.024 11.736 2.861 1.00 93.19 107 ALA A C 1
ATOM 807 O O . ALA A 1 107 ? 12.051 11.933 3.585 1.00 93.19 107 ALA A O 1
ATOM 808 N N . ALA A 1 108 ? 13.115 10.661 2.068 1.00 90.50 108 ALA A N 1
ATOM 809 C CA . ALA A 1 108 ? 12.090 9.620 2.002 1.00 90.50 108 ALA A CA 1
ATOM 810 C C . ALA A 1 108 ? 11.927 8.882 3.342 1.00 90.50 108 ALA A C 1
ATOM 812 O O . ALA A 1 108 ? 10.803 8.669 3.794 1.00 90.50 108 ALA A O 1
ATOM 813 N N . GLU A 1 109 ? 13.032 8.520 4.002 1.00 93.44 109 GLU A N 1
ATOM 814 C CA . GLU A 1 109 ? 13.013 7.888 5.329 1.00 93.44 109 GLU A CA 1
ATOM 815 C C . GLU A 1 109 ? 12.437 8.825 6.402 1.00 93.44 109 GLU A C 1
ATOM 817 O O . GLU A 1 109 ? 11.543 8.428 7.151 1.00 93.44 109 GLU A O 1
ATOM 822 N N . ALA A 1 110 ? 12.878 10.087 6.437 1.00 96.56 110 ALA A N 1
ATOM 823 C CA . ALA A 1 110 ? 12.357 11.078 7.378 1.00 96.56 110 ALA A CA 1
ATOM 824 C C . ALA A 1 110 ? 10.857 11.346 7.163 1.00 96.56 110 ALA A C 1
ATOM 826 O O . ALA A 1 110 ? 10.091 11.429 8.126 1.00 96.56 110 ALA A O 1
ATOM 827 N N . MET A 1 111 ? 10.420 11.435 5.902 1.00 95.38 111 MET A N 1
ATOM 828 C CA . MET A 1 111 ? 9.013 11.627 5.568 1.00 95.38 111 MET A CA 1
ATOM 829 C C . MET A 1 111 ? 8.169 10.409 5.946 1.00 95.38 111 MET A C 1
ATOM 831 O O . MET A 1 111 ? 7.080 10.601 6.475 1.00 95.38 111 MET A O 1
ATOM 835 N N . ALA A 1 112 ? 8.662 9.180 5.745 1.00 94.94 112 ALA A N 1
ATOM 836 C CA . ALA A 1 112 ? 7.959 7.957 6.146 1.00 94.94 112 ALA A CA 1
ATOM 837 C C . ALA A 1 112 ? 7.638 7.959 7.650 1.00 94.94 112 ALA A C 1
ATOM 839 O O . ALA A 1 112 ? 6.490 7.747 8.042 1.00 94.94 112 ALA A O 1
ATOM 840 N N . ILE A 1 113 ? 8.624 8.300 8.485 1.00 97.81 113 ILE A N 1
ATOM 841 C CA . ILE A 1 113 ? 8.438 8.427 9.937 1.00 97.81 113 ILE A CA 1
ATOM 842 C C . ILE A 1 113 ? 7.419 9.528 10.259 1.00 97.81 113 ILE A C 1
ATOM 844 O O . ILE A 1 113 ? 6.514 9.315 11.069 1.00 97.81 113 ILE A O 1
ATOM 848 N N . ASN A 1 114 ? 7.537 10.694 9.615 1.00 97.69 114 ASN A N 1
ATOM 849 C CA . ASN A 1 114 ? 6.633 11.824 9.826 1.00 97.69 114 ASN A CA 1
ATOM 850 C C . ASN A 1 114 ? 5.173 11.469 9.492 1.00 97.69 114 ASN A C 1
ATOM 852 O O . ASN A 1 114 ? 4.298 11.656 10.336 1.00 97.69 114 ASN A O 1
ATOM 856 N N . VAL A 1 115 ? 4.901 10.910 8.305 1.00 96.12 115 VAL A N 1
ATOM 857 C CA . VAL A 1 115 ? 3.529 10.556 7.896 1.00 96.12 115 VAL A CA 1
ATOM 858 C C . VAL A 1 115 ? 2.939 9.462 8.783 1.00 96.12 115 VAL A C 1
ATOM 860 O O . VAL A 1 115 ? 1.772 9.558 9.156 1.00 96.12 115 VAL A O 1
ATOM 863 N N . ASN A 1 116 ? 3.737 8.468 9.192 1.00 97.12 116 ASN A N 1
ATOM 864 C CA . ASN A 1 116 ? 3.280 7.414 10.097 1.00 97.12 116 ASN A CA 1
ATOM 865 C C . ASN A 1 116 ? 2.919 7.985 11.477 1.00 97.12 116 ASN A C 1
ATOM 867 O O . ASN A 1 116 ? 1.870 7.651 12.024 1.00 97.12 116 ASN A O 1
ATOM 871 N N . ASN A 1 117 ? 3.744 8.883 12.025 1.00 97.81 117 ASN A N 1
ATOM 872 C CA . ASN A 1 117 ? 3.475 9.517 13.316 1.00 97.81 117 ASN A CA 1
ATOM 873 C C . ASN A 1 117 ? 2.239 10.427 13.264 1.00 97.81 117 ASN A C 1
ATOM 875 O O . ASN A 1 117 ? 1.430 10.401 14.189 1.00 97.81 117 ASN A O 1
ATOM 879 N N . GLN A 1 118 ? 2.064 11.202 12.190 1.00 97.25 118 GLN A N 1
ATOM 880 C CA . GLN A 1 118 ? 0.886 12.057 12.028 1.00 97.25 118 GLN A CA 1
ATOM 881 C C . GLN A 1 118 ? -0.397 11.241 11.852 1.00 97.25 118 GLN A C 1
ATOM 883 O O . GLN A 1 118 ? -1.400 11.548 12.493 1.00 97.25 118 GLN A O 1
ATOM 888 N N . LEU A 1 119 ? -0.368 10.174 11.048 1.00 95.94 119 LEU A N 1
ATOM 889 C CA . LEU A 1 119 ? -1.521 9.290 10.891 1.00 95.94 119 LEU A CA 1
ATOM 890 C C . LEU A 1 119 ? -1.881 8.608 12.215 1.00 95.94 119 LEU A C 1
ATOM 892 O O . LEU A 1 119 ? -3.049 8.602 12.595 1.00 95.94 119 LEU A O 1
ATOM 896 N N . ALA A 1 120 ? -0.884 8.104 12.952 1.00 96.06 120 ALA A N 1
ATOM 897 C CA . ALA A 1 120 ? -1.089 7.541 14.285 1.00 96.06 120 ALA A CA 1
ATOM 898 C C . ALA A 1 120 ? -1.717 8.569 15.240 1.00 96.06 120 ALA A C 1
ATOM 900 O O . ALA A 1 120 ? -2.695 8.265 15.919 1.00 96.06 120 ALA A O 1
ATOM 901 N N . ALA A 1 121 ? -1.207 9.804 15.251 1.00 95.38 121 ALA A N 1
ATOM 902 C CA . ALA A 1 121 ? -1.767 10.875 16.066 1.00 95.38 121 ALA A CA 1
ATOM 903 C C . ALA A 1 121 ? -3.235 11.158 15.717 1.00 95.38 121 ALA A C 1
ATOM 905 O O . ALA A 1 121 ? -4.023 11.397 16.626 1.00 95.38 121 ALA A O 1
ATOM 906 N N . GLN A 1 122 ? -3.621 11.089 14.436 1.00 95.19 122 GLN A N 1
ATOM 907 C CA . GLN A 1 122 ? -5.014 11.292 14.037 1.00 95.19 122 GLN A CA 1
ATOM 908 C C . GLN A 1 122 ? -5.929 10.142 14.475 1.00 95.19 122 GLN A C 1
ATOM 910 O O . GLN A 1 122 ? -6.947 10.391 15.116 1.00 95.19 122 GLN A O 1
ATOM 915 N N . ILE A 1 123 ? -5.575 8.884 14.178 1.00 94.75 123 ILE A N 1
ATOM 916 C CA . ILE A 1 123 ? -6.452 7.726 14.454 1.00 94.75 123 ILE A CA 1
ATOM 917 C C . ILE A 1 123 ? -6.640 7.437 15.952 1.00 94.75 123 ILE A C 1
ATOM 919 O O . ILE A 1 123 ? -7.561 6.710 16.321 1.00 94.75 123 ILE A O 1
ATOM 923 N N . TYR A 1 124 ? -5.789 8.013 16.808 1.00 93.50 124 TYR A N 1
ATOM 924 C CA . TYR A 1 124 ? -5.868 7.904 18.268 1.00 93.50 124 TYR A CA 1
ATOM 925 C C . TYR A 1 124 ? -6.284 9.201 18.971 1.00 93.50 124 TYR A C 1
ATOM 927 O O . TYR A 1 124 ? -6.206 9.270 20.199 1.00 93.50 124 TYR A O 1
ATOM 935 N N . ASN A 1 125 ? -6.726 10.235 18.246 1.00 93.00 125 ASN A N 1
ATOM 936 C CA . ASN A 1 125 ? -7.103 11.521 18.841 1.00 93.00 125 ASN A CA 1
ATOM 937 C C . ASN A 1 125 ? -8.485 11.496 19.526 1.00 93.00 125 ASN A C 1
ATOM 939 O O . ASN A 1 125 ? -9.357 12.322 19.255 1.00 93.00 125 ASN A O 1
ATOM 943 N N . GLU A 1 126 ? -8.681 10.553 20.443 1.00 89.56 126 GLU A N 1
ATOM 944 C CA . GLU A 1 126 ? -9.923 10.365 21.196 1.00 89.56 126 GLU A CA 1
ATOM 945 C C . GLU A 1 126 ? -10.286 11.598 22.037 1.00 89.56 126 GLU A C 1
ATOM 947 O O . GLU A 1 126 ? -11.459 11.909 22.228 1.00 89.56 126 GLU A O 1
ATOM 952 N N . SER A 1 127 ? -9.278 12.338 22.515 1.00 92.00 127 SER A N 1
ATOM 953 C CA . SER A 1 127 ? -9.476 13.546 23.322 1.00 92.00 127 SER A CA 1
ATOM 954 C C . SER A 1 127 ? -10.178 14.673 22.569 1.00 92.00 127 SER A C 1
ATOM 956 O O . SER A 1 127 ? -10.921 15.435 23.184 1.00 92.00 127 SER A O 1
ATOM 958 N N . SER A 1 128 ? -9.938 14.806 21.262 1.00 93.12 128 SER A N 1
ATOM 959 C CA . SER A 1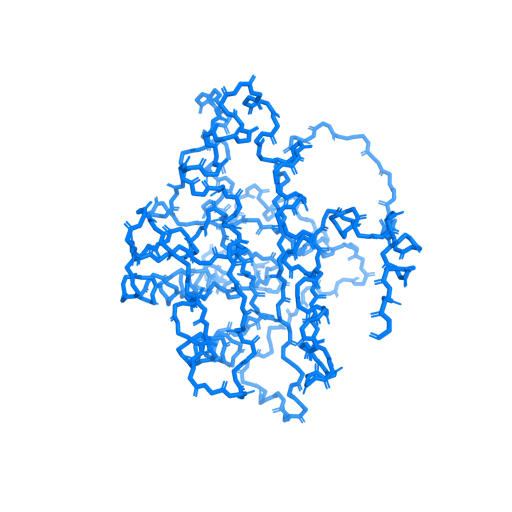 128 ? -10.585 15.831 20.432 1.00 93.12 128 SER A CA 1
ATOM 960 C C . SER A 1 128 ? -11.726 15.272 19.585 1.00 93.12 128 SER A C 1
ATOM 962 O O . SER A 1 128 ? -12.620 16.028 19.213 1.00 93.12 128 SER A O 1
ATOM 964 N N . HIS A 1 129 ? -11.718 13.967 19.304 1.00 91.19 129 HIS A N 1
ATOM 965 C CA . HIS A 1 129 ? -12.691 13.300 18.442 1.00 91.19 129 HIS A CA 1
ATOM 966 C C . HIS A 1 129 ? -13.190 12.007 19.104 1.00 91.19 129 HIS A C 1
ATOM 968 O O . HIS A 1 129 ? -12.607 10.942 18.898 1.00 91.19 129 HIS A O 1
ATOM 974 N N . PRO A 1 130 ? -14.270 12.079 19.904 1.00 88.75 130 PRO A N 1
ATOM 975 C CA . PRO A 1 130 ? -14.817 10.912 20.587 1.00 88.75 130 PRO A CA 1
ATOM 976 C C . PRO A 1 130 ? -15.269 9.814 19.617 1.00 88.75 130 PRO A C 1
ATOM 978 O O . PRO A 1 130 ? -15.862 10.093 18.574 1.00 88.75 130 PRO A O 1
ATOM 981 N N . ASN A 1 131 ? -15.083 8.560 20.022 1.00 85.25 131 ASN A N 1
ATOM 982 C CA . ASN A 1 131 ? -15.389 7.334 19.285 1.00 85.25 131 ASN A CA 1
ATOM 983 C C . ASN A 1 131 ? -14.580 7.143 17.997 1.00 85.25 131 ASN A C 1
ATOM 985 O O . ASN A 1 131 ? -15.047 6.450 17.091 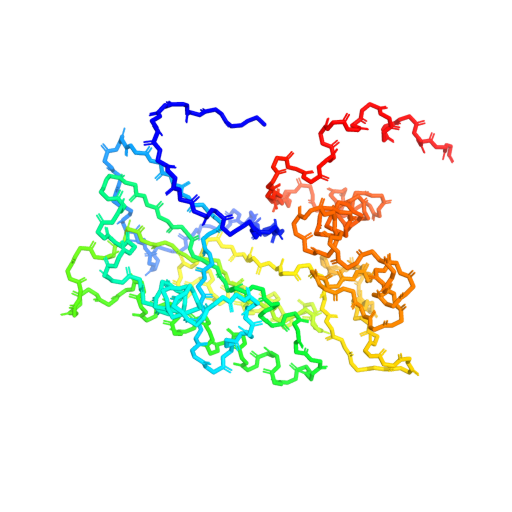1.00 85.25 131 ASN A O 1
ATOM 989 N N . ILE A 1 132 ? -13.394 7.745 17.889 1.00 90.06 132 ILE A N 1
ATOM 990 C CA . ILE A 1 132 ? -12.523 7.525 16.732 1.00 90.06 132 ILE A CA 1
ATOM 991 C C . ILE A 1 132 ? -11.662 6.273 16.890 1.00 90.06 132 ILE A C 1
ATOM 993 O O . ILE A 1 132 ? -11.430 5.538 15.924 1.00 90.06 132 ILE A O 1
ATOM 997 N N . THR A 1 133 ? -11.207 6.000 18.112 1.00 86.75 133 THR A N 1
ATOM 998 C CA . THR A 1 133 ? -10.309 4.883 18.386 1.00 86.75 133 THR A CA 1
ATOM 999 C C . THR A 1 133 ? -11.015 3.569 18.075 1.00 86.75 133 THR A C 1
ATOM 1001 O O . THR A 1 133 ? -12.110 3.296 18.564 1.00 86.75 133 THR A O 1
ATOM 1004 N N . GLY A 1 134 ? -10.379 2.735 17.252 1.00 87.69 134 GLY A N 1
ATOM 1005 C CA . GLY A 1 134 ? -10.953 1.462 16.815 1.00 87.69 134 GLY A CA 1
ATOM 1006 C C . GLY A 1 134 ? -11.905 1.560 15.622 1.00 87.69 134 GLY A C 1
ATOM 1007 O O . GLY A 1 134 ? -12.404 0.518 15.210 1.00 87.69 134 GLY A O 1
ATOM 1008 N N . ARG A 1 135 ? -12.122 2.757 15.055 1.00 91.69 135 ARG A N 1
ATOM 1009 C CA . ARG A 1 135 ? -12.812 2.965 13.764 1.00 91.69 135 ARG A CA 1
ATOM 1010 C C . ARG A 1 135 ? -11.855 3.003 12.581 1.00 91.69 135 ARG A C 1
ATOM 1012 O O . ARG A 1 135 ? -12.208 2.611 11.469 1.00 91.69 135 ARG A O 1
ATOM 1019 N N . PHE A 1 136 ? -10.636 3.476 12.833 1.00 93.62 136 PHE A N 1
ATOM 1020 C CA . PHE A 1 136 ? -9.577 3.566 11.840 1.00 93.62 136 PHE A CA 1
ATOM 1021 C C . PHE A 1 136 ? -8.381 2.688 12.204 1.00 93.62 136 PHE A C 1
ATOM 1023 O O . PHE A 1 136 ? -7.923 2.668 13.346 1.00 93.62 136 PHE A O 1
ATOM 1030 N N . GLY A 1 137 ? -7.844 2.004 11.199 1.00 91.12 137 GLY A N 1
ATOM 1031 C CA . GLY A 1 137 ? -6.493 1.459 11.195 1.00 91.12 137 GLY A CA 1
ATOM 1032 C C . GLY A 1 137 ? -5.582 2.231 10.276 1.00 91.12 137 GLY A C 1
ATOM 1033 O O . GLY A 1 137 ? -6.01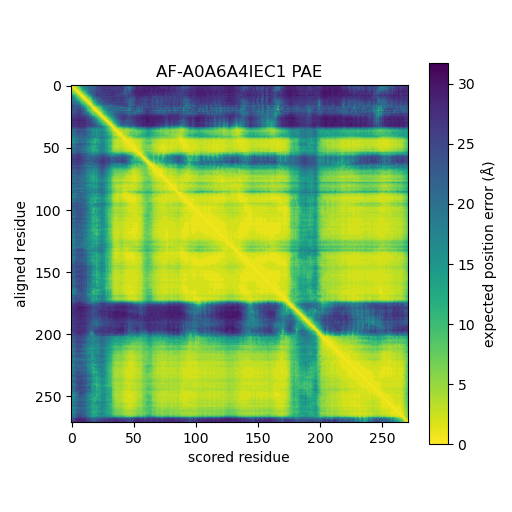1 3.121 9.544 1.00 91.12 137 GLY A O 1
ATOM 1034 N N . ALA A 1 138 ? -4.330 1.797 10.242 1.00 92.44 138 ALA A N 1
ATOM 1035 C CA . ALA A 1 138 ? -3.359 2.318 9.304 1.00 92.44 138 ALA A CA 1
ATOM 1036 C C . ALA A 1 138 ? -2.417 1.229 8.788 1.00 92.44 138 ALA A C 1
ATOM 1038 O O . ALA A 1 138 ? -2.063 0.284 9.504 1.00 92.44 138 ALA A O 1
ATOM 1039 N N . PHE A 1 139 ? -1.990 1.406 7.542 1.00 92.12 139 PHE A N 1
ATOM 1040 C CA . PHE A 1 139 ? -0.822 0.760 6.968 1.00 92.12 139 PHE A CA 1
ATOM 1041 C C . PHE A 1 139 ? 0.345 1.741 6.926 1.00 92.12 139 PHE A C 1
ATOM 1043 O O . PHE A 1 139 ? 0.187 2.904 6.558 1.00 92.12 139 PHE A O 1
ATOM 1050 N N . ALA A 1 140 ? 1.527 1.248 7.281 1.00 90.12 140 ALA A N 1
ATOM 1051 C CA . ALA A 1 140 ? 2.749 2.031 7.292 1.00 90.12 140 ALA A CA 1
ATOM 1052 C C . ALA A 1 140 ? 3.143 2.438 5.875 1.00 90.12 140 ALA A C 1
ATOM 1054 O O . ALA A 1 140 ? 3.178 1.602 4.965 1.00 90.12 140 ALA A O 1
ATOM 1055 N N . ALA A 1 141 ? 3.516 3.704 5.723 1.00 92.25 141 ALA A N 1
ATOM 1056 C CA . ALA A 1 141 ? 4.327 4.145 4.608 1.00 92.25 141 ALA A CA 1
ATOM 1057 C C . ALA A 1 141 ? 5.799 3.857 4.930 1.00 92.25 141 ALA A C 1
ATOM 1059 O O . ALA A 1 141 ? 6.260 4.109 6.045 1.00 92.25 141 ALA A O 1
ATOM 1060 N N . VAL A 1 142 ? 6.545 3.325 3.964 1.00 86.19 142 VAL A N 1
ATOM 1061 C CA . VAL A 1 142 ? 7.967 2.995 4.135 1.00 86.19 142 VAL A CA 1
ATOM 1062 C C . VAL A 1 142 ? 8.781 3.459 2.935 1.00 86.19 142 VAL A C 1
ATOM 1064 O O . VAL A 1 142 ? 8.310 3.421 1.796 1.00 86.19 142 VAL A O 1
ATOM 1067 N N . SER A 1 143 ? 10.013 3.889 3.199 1.00 89.62 143 SER A N 1
ATOM 1068 C CA . SER A 1 143 ? 11.018 4.137 2.165 1.00 89.62 143 SER A CA 1
ATOM 1069 C C . SER A 1 143 ? 11.620 2.812 1.728 1.00 89.62 143 SER A C 1
ATOM 1071 O O . SER A 1 143 ? 12.116 2.060 2.560 1.00 89.62 143 SER A O 1
ATOM 1073 N N . MET A 1 144 ? 11.602 2.531 0.426 1.00 83.06 144 MET A N 1
ATOM 1074 C CA . MET A 1 144 ? 12.133 1.274 -0.120 1.00 83.06 144 MET A CA 1
ATOM 1075 C C . MET A 1 144 ? 13.538 1.442 -0.716 1.00 83.06 144 MET A C 1
ATOM 1077 O O . MET A 1 144 ? 14.048 0.537 -1.370 1.00 83.06 144 MET A O 1
ATOM 1081 N N . HIS A 1 145 ? 14.180 2.594 -0.485 1.00 82.44 145 HIS A N 1
ATOM 1082 C CA . HIS A 1 145 ? 15.572 2.854 -0.880 1.00 82.44 145 HIS A CA 1
ATOM 1083 C C . HIS A 1 145 ? 16.570 1.934 -0.174 1.00 82.44 145 HIS A C 1
ATOM 1085 O O . HIS A 1 145 ? 17.655 1.686 -0.690 1.00 82.44 145 HIS A O 1
ATOM 1091 N N . ASN A 1 146 ? 16.221 1.444 1.017 1.00 82.19 146 ASN A N 1
ATOM 1092 C CA . ASN A 1 146 ? 17.025 0.499 1.775 1.00 82.19 146 ASN A CA 1
ATOM 1093 C C . ASN A 1 146 ? 16.114 -0.519 2.467 1.00 82.19 146 ASN A C 1
ATOM 1095 O O . ASN A 1 146 ? 15.285 -0.170 3.306 1.00 82.19 146 ASN A O 1
ATOM 1099 N N . ALA A 1 147 ? 16.305 -1.796 2.142 1.00 76.56 147 ALA A N 1
ATOM 1100 C CA . ALA A 1 147 ? 15.519 -2.898 2.686 1.00 76.56 147 ALA A CA 1
ATOM 1101 C C . ALA A 1 147 ? 15.555 -2.994 4.221 1.00 76.56 147 ALA A C 1
ATOM 1103 O O . ALA A 1 147 ? 14.550 -3.326 4.852 1.00 76.56 147 ALA A O 1
ATOM 1104 N N . THR A 1 148 ? 16.715 -2.725 4.821 1.00 80.75 148 THR A N 1
ATOM 1105 C CA . THR A 1 148 ? 16.914 -2.792 6.269 1.00 80.75 148 THR A CA 1
ATOM 1106 C C . THR A 1 148 ? 16.190 -1.642 6.957 1.00 80.75 148 THR A C 1
ATOM 1108 O O . THR A 1 148 ? 15.437 -1.894 7.896 1.00 80.75 148 THR A O 1
ATOM 1111 N N . SER A 1 149 ? 16.349 -0.408 6.464 1.00 83.56 149 SER A N 1
ATOM 1112 C CA . SER A 1 149 ? 15.624 0.759 6.988 1.00 83.56 149 SER A CA 1
ATOM 1113 C C . SER A 1 149 ? 14.107 0.576 6.871 1.00 83.56 149 SER A C 1
ATOM 1115 O O . SER A 1 149 ? 13.387 0.797 7.843 1.00 83.56 149 SER A O 1
ATOM 1117 N N . ALA A 1 150 ? 13.622 0.085 5.723 1.00 82.06 150 ALA A N 1
ATOM 1118 C CA . ALA A 1 150 ? 12.205 -0.207 5.499 1.00 82.06 150 ALA A CA 1
ATOM 1119 C C . ALA A 1 150 ? 11.652 -1.198 6.535 1.00 82.06 150 ALA A C 1
ATOM 1121 O O . ALA A 1 150 ? 10.585 -0.985 7.109 1.00 82.06 150 ALA A O 1
ATOM 1122 N N . ALA A 1 151 ? 12.396 -2.276 6.804 1.00 80.06 151 ALA A N 1
ATOM 1123 C CA . ALA A 1 151 ? 12.008 -3.286 7.781 1.00 80.06 151 ALA A CA 1
ATOM 1124 C C . ALA A 1 151 ? 12.024 -2.751 9.223 1.00 80.06 151 ALA A C 1
ATOM 1126 O O . ALA A 1 151 ? 11.183 -3.153 10.029 1.00 80.06 151 ALA A O 1
ATOM 1127 N N . VAL A 1 152 ? 12.965 -1.860 9.554 1.00 87.12 152 VAL A N 1
ATOM 1128 C CA . VAL A 1 152 ? 13.018 -1.188 10.861 1.00 87.12 152 VAL A CA 1
ATOM 1129 C C . VAL A 1 152 ? 11.790 -0.304 11.055 1.00 87.12 152 VAL A C 1
ATOM 1131 O O . VAL A 1 152 ? 11.107 -0.459 12.066 1.00 87.12 152 VAL A O 1
ATOM 1134 N N . GLU A 1 153 ? 11.457 0.548 10.084 1.00 93.62 153 GLU A N 1
ATOM 1135 C CA . GLU A 1 153 ? 10.293 1.432 10.200 1.00 93.62 153 GLU A CA 1
ATOM 1136 C C . GLU A 1 153 ? 8.973 0.655 10.189 1.00 93.62 153 GLU A C 1
ATOM 1138 O O . GLU A 1 153 ? 8.089 0.940 10.993 1.00 93.62 153 GLU A O 1
ATOM 1143 N N . LEU A 1 154 ? 8.845 -0.390 9.363 1.00 86.56 154 LEU A N 1
ATOM 1144 C CA . LEU A 1 154 ? 7.674 -1.269 9.396 1.00 86.56 154 LEU A CA 1
ATOM 1145 C C . LEU A 1 154 ? 7.503 -1.924 10.771 1.00 86.56 154 LEU A C 1
ATOM 1147 O O . LEU A 1 154 ? 6.400 -1.954 11.319 1.00 86.56 154 LEU A O 1
ATOM 1151 N N . ARG A 1 155 ? 8.593 -2.439 11.352 1.00 84.75 155 ARG A N 1
ATOM 1152 C CA . ARG A 1 155 ? 8.556 -3.025 12.695 1.00 84.75 155 ARG A CA 1
ATOM 1153 C C . ARG A 1 155 ? 8.106 -1.990 13.722 1.00 84.75 155 ARG A C 1
ATOM 1155 O O . ARG A 1 155 ? 7.221 -2.307 14.513 1.00 84.75 155 ARG A O 1
ATOM 1162 N N . ARG A 1 156 ? 8.673 -0.781 13.685 1.00 95.44 156 ARG A N 1
ATOM 1163 C CA . ARG A 1 156 ? 8.307 0.325 14.578 1.00 95.44 156 ARG A CA 1
ATOM 1164 C C . ARG A 1 156 ? 6.826 0.675 14.443 1.00 95.44 156 ARG A C 1
ATOM 1166 O O . ARG A 1 156 ? 6.106 0.683 15.433 1.00 95.44 156 ARG A O 1
ATOM 1173 N N . ALA A 1 157 ? 6.338 0.875 13.221 1.00 90.12 157 ALA A N 1
ATOM 1174 C CA . ALA A 1 157 ? 4.943 1.211 12.964 1.00 90.12 157 ALA A CA 1
ATOM 1175 C C . ALA A 1 157 ? 3.973 0.132 13.480 1.00 90.12 157 ALA A C 1
ATOM 1177 O O . ALA A 1 157 ? 2.950 0.448 14.082 1.00 90.12 157 ALA A O 1
ATOM 1178 N N . VAL A 1 158 ? 4.299 -1.152 13.311 1.00 83.69 158 VAL A N 1
ATOM 1179 C CA . VAL A 1 158 ? 3.455 -2.250 13.810 1.00 83.69 158 VAL A CA 1
ATOM 1180 C C . VAL A 1 158 ? 3.518 -2.374 15.336 1.00 83.69 158 VAL A C 1
ATOM 1182 O O . VAL A 1 158 ? 2.484 -2.540 15.980 1.00 83.69 158 VAL A O 1
ATOM 1185 N N . GLN A 1 159 ? 4.714 -2.321 15.927 1.00 86.12 159 GLN A N 1
ATOM 1186 C CA . GLN A 1 159 ? 4.915 -2.611 17.352 1.00 86.12 159 GLN A CA 1
ATOM 1187 C C . GLN A 1 159 ? 4.616 -1.417 18.262 1.00 86.12 159 GLN A C 1
ATOM 1189 O O . GLN A 1 159 ? 4.078 -1.607 19.352 1.00 86.12 159 GLN A O 1
ATOM 1194 N N . GLU A 1 160 ? 4.955 -0.208 17.823 1.00 92.69 160 GLU A N 1
ATOM 1195 C CA . GLU A 1 160 ? 4.835 1.016 18.618 1.00 92.69 160 GLU A CA 1
ATOM 1196 C C . GLU A 1 160 ? 3.589 1.824 18.243 1.00 92.69 160 GLU A C 1
ATOM 1198 O O . GLU A 1 160 ? 2.923 2.345 19.132 1.00 92.69 160 GLU A O 1
ATOM 1203 N N . LEU A 1 161 ? 3.232 1.903 16.952 1.00 92.38 161 LEU A N 1
ATOM 1204 C CA . LEU A 1 161 ? 2.062 2.675 16.493 1.00 92.38 161 LEU A CA 1
ATOM 1205 C C . LEU A 1 161 ? 0.793 1.825 16.315 1.00 92.38 161 LEU A C 1
ATOM 1207 O O . LEU A 1 161 ? -0.289 2.369 16.102 1.00 92.38 161 LEU A O 1
ATOM 1211 N N . GLY A 1 162 ? 0.895 0.495 16.395 1.00 87.69 162 GLY A N 1
ATOM 1212 C CA . GLY A 1 162 ? -0.245 -0.417 16.255 1.00 87.69 162 GLY A CA 1
ATOM 1213 C C . GLY A 1 162 ? -0.767 -0.581 14.822 1.00 87.69 162 GLY A C 1
ATOM 1214 O O . GLY A 1 162 ? -1.912 -0.996 14.636 1.00 87.69 162 GLY A O 1
ATOM 1215 N N . PHE A 1 163 ? 0.041 -0.260 13.808 1.00 89.62 163 PHE A N 1
ATOM 1216 C CA . PHE A 1 163 ? -0.346 -0.398 12.400 1.00 89.62 163 PHE A CA 1
ATOM 1217 C C . PHE A 1 163 ? -0.488 -1.873 11.986 1.00 89.62 163 PHE A C 1
ATOM 1219 O O . PHE A 1 163 ? 0.090 -2.775 12.593 1.00 89.62 163 PHE A O 1
ATOM 1226 N N . LEU A 1 164 ? -1.260 -2.131 10.926 1.00 86.88 164 LEU A N 1
ATOM 1227 C CA . LEU A 1 164 ? -1.660 -3.485 10.507 1.00 86.88 164 LEU A CA 1
ATOM 1228 C C . LEU A 1 164 ? -0.717 -4.141 9.483 1.00 86.88 164 LEU A C 1
ATOM 1230 O O . LEU A 1 164 ? -0.900 -5.304 9.122 1.00 86.88 164 LEU A O 1
ATOM 1234 N N . GLY A 1 165 ? 0.285 -3.404 9.008 1.00 84.81 165 GLY A N 1
ATOM 1235 C CA . GLY A 1 165 ? 1.235 -3.829 7.981 1.00 84.81 165 GLY A CA 1
ATOM 1236 C C . GLY A 1 165 ? 1.826 -2.622 7.257 1.00 84.81 165 GLY A C 1
ATOM 1237 O O . GLY A 1 165 ? 1.761 -1.507 7.772 1.00 84.81 165 GLY A O 1
ATOM 1238 N N . ALA A 1 166 ? 2.347 -2.834 6.051 1.00 84.12 166 ALA A N 1
ATOM 1239 C CA . ALA A 1 166 ? 2.763 -1.760 5.146 1.00 84.12 166 ALA A CA 1
ATOM 1240 C C . ALA A 1 166 ? 1.864 -1.695 3.916 1.00 84.12 166 ALA A C 1
ATOM 1242 O O . ALA A 1 166 ? 1.374 -2.729 3.458 1.00 84.12 166 ALA A O 1
ATOM 1243 N N . LEU A 1 167 ? 1.747 -0.496 3.352 1.00 89.12 167 LEU A N 1
ATOM 1244 C CA . LEU A 1 167 ? 1.210 -0.264 2.023 1.00 89.12 167 LEU A CA 1
ATOM 1245 C C . LEU A 1 167 ? 2.256 0.511 1.216 1.00 89.12 167 LEU A C 1
ATOM 1247 O O . LEU A 1 167 ? 2.710 1.580 1.623 1.00 89.12 167 LEU A O 1
ATOM 1251 N N . VAL A 1 168 ? 2.658 -0.057 0.081 1.00 83.75 168 VAL A N 1
ATOM 1252 C CA . VAL A 1 168 ? 3.724 0.485 -0.768 1.00 83.75 168 VAL A CA 1
ATOM 1253 C C . VAL A 1 168 ? 3.137 0.849 -2.126 1.00 83.75 168 VAL A C 1
ATOM 1255 O O . VAL A 1 168 ? 2.516 0.018 -2.791 1.00 83.75 168 VAL A O 1
ATOM 1258 N N . ASN A 1 169 ? 3.336 2.101 -2.547 1.00 80.25 169 ASN A N 1
ATOM 1259 C CA . ASN A 1 169 ? 2.833 2.630 -3.815 1.00 80.25 169 ASN A CA 1
ATOM 1260 C C . ASN A 1 169 ? 3.717 2.211 -4.993 1.00 80.25 169 ASN A C 1
ATOM 1262 O O . ASN A 1 169 ? 4.314 3.043 -5.677 1.00 80.25 169 ASN A O 1
ATOM 1266 N N . ASP A 1 170 ? 3.751 0.905 -5.224 1.00 77.44 170 ASP A N 1
ATOM 1267 C CA . ASP A 1 170 ? 4.547 0.273 -6.263 1.00 77.44 170 ASP A CA 1
ATOM 1268 C C . ASP A 1 170 ? 6.054 0.565 -6.086 1.00 77.44 170 ASP A C 1
ATOM 1270 O O . ASP A 1 170 ? 6.572 0.569 -4.968 1.00 77.44 170 ASP A O 1
ATOM 1274 N N . TYR A 1 171 ? 6.806 0.773 -7.161 1.00 76.56 171 TYR A N 1
ATOM 1275 C CA . TYR A 1 171 ? 8.260 0.885 -7.085 1.00 76.56 171 TYR A CA 1
ATOM 1276 C C . TYR A 1 171 ? 8.745 2.256 -6.577 1.00 76.56 171 TYR A C 1
ATOM 1278 O O . TYR A 1 171 ? 8.150 3.293 -6.855 1.00 76.56 171 TYR A O 1
ATOM 1286 N N . GLN A 1 172 ? 9.907 2.269 -5.915 1.00 79.75 172 GLN A N 1
ATOM 1287 C CA . GLN A 1 172 ? 10.540 3.468 -5.351 1.00 79.75 172 GLN A CA 1
ATOM 1288 C C . GLN A 1 172 ? 11.393 4.237 -6.358 1.00 79.75 172 GLN A C 1
ATOM 1290 O O . GLN A 1 172 ? 12.369 3.706 -6.896 1.00 79.75 172 GLN A O 1
ATOM 1295 N N . GLN A 1 173 ? 11.079 5.519 -6.528 1.00 75.88 173 GLN A N 1
ATOM 1296 C CA . GLN A 1 173 ? 11.889 6.456 -7.292 1.00 75.88 173 GLN A CA 1
ATOM 1297 C C . GLN A 1 173 ? 13.252 6.653 -6.619 1.00 75.88 173 GLN A C 1
ATOM 1299 O O . GLN A 1 173 ? 13.332 6.856 -5.411 1.00 75.88 173 GLN A O 1
ATOM 1304 N N . THR A 1 174 ? 14.321 6.609 -7.403 1.00 74.50 174 THR A N 1
ATOM 1305 C CA . THR A 1 174 ? 15.716 6.812 -6.992 1.00 74.50 174 THR A CA 1
ATOM 1306 C C . THR A 1 174 ? 16.330 7.890 -7.884 1.00 74.50 174 THR A C 1
ATOM 1308 O O . THR A 1 174 ? 15.744 8.238 -8.897 1.00 74.50 174 THR A O 1
ATOM 1311 N N . ASN A 1 175 ? 17.479 8.475 -7.545 1.00 70.06 175 ASN A N 1
ATOM 1312 C CA . ASN A 1 175 ? 18.214 9.349 -8.469 1.00 70.06 175 ASN A CA 1
ATOM 1313 C C . ASN A 1 175 ? 19.208 8.515 -9.288 1.00 70.06 175 ASN A C 1
ATOM 1315 O O . ASN A 1 175 ? 20.073 7.861 -8.710 1.00 70.06 175 ASN A O 1
ATOM 1319 N N . GLY A 1 176 ? 19.163 8.570 -10.621 1.00 57.06 176 GLY A N 1
ATOM 1320 C CA . GLY A 1 176 ? 20.323 8.107 -11.386 1.00 57.06 176 GLY A CA 1
ATOM 1321 C C . GLY A 1 176 ? 20.284 8.358 -12.879 1.00 57.06 176 GLY A C 1
ATOM 1322 O O . GLY A 1 176 ? 19.584 9.252 -13.351 1.00 57.06 176 GLY A O 1
ATOM 1323 N N . LYS A 1 177 ? 21.161 7.639 -13.591 1.00 43.03 177 LYS A N 1
ATOM 1324 C CA . LYS A 1 177 ? 21.858 8.101 -14.809 1.00 43.03 177 LYS A CA 1
ATOM 1325 C C . LYS A 1 177 ? 20.956 8.436 -16.011 1.00 43.03 177 LYS A C 1
ATOM 1327 O O . LYS A 1 177 ? 21.432 9.073 -16.943 1.00 43.03 177 LYS A O 1
ATOM 1332 N N . TYR A 1 178 ? 19.674 8.075 -15.976 1.00 42.97 178 TYR A N 1
ATOM 1333 C CA . TYR A 1 178 ? 18.689 8.348 -17.034 1.00 42.97 178 TYR A CA 1
ATOM 1334 C C . TYR A 1 178 ? 17.527 9.252 -16.585 1.00 42.97 178 TYR A C 1
ATOM 1336 O O . TYR A 1 178 ? 16.450 9.230 -17.181 1.00 42.97 178 TYR A O 1
ATOM 1344 N N . GLY A 1 179 ? 17.718 10.028 -15.512 1.00 42.19 179 GLY A N 1
ATOM 1345 C CA . GLY A 1 179 ? 16.584 10.461 -14.702 1.00 42.19 179 GLY A CA 1
ATOM 1346 C C . GLY A 1 179 ? 16.073 9.259 -13.913 1.00 42.19 179 GLY A C 1
ATOM 1347 O O . GLY A 1 179 ? 16.293 8.114 -14.296 1.00 42.19 179 GLY A O 1
ATOM 1348 N N . SER A 1 180 ? 15.497 9.526 -12.755 1.00 39.19 180 SER A N 1
ATOM 1349 C CA . SER A 1 180 ? 15.258 8.572 -11.682 1.00 39.19 180 SER A CA 1
ATOM 1350 C C . SER A 1 180 ? 15.395 7.068 -11.987 1.00 39.19 180 SER A C 1
ATOM 1352 O O . SER A 1 180 ? 14.454 6.440 -12.465 1.00 39.19 180 SER A O 1
ATOM 1354 N N . THR A 1 181 ? 16.564 6.470 -11.718 1.00 35.22 181 THR A N 1
ATOM 1355 C CA . THR A 1 181 ? 16.680 4.999 -11.648 1.00 35.22 181 THR A CA 1
ATOM 1356 C C . THR A 1 181 ? 15.917 4.485 -10.429 1.00 35.22 181 THR A C 1
ATOM 1358 O O . THR A 1 181 ? 15.407 5.280 -9.657 1.00 35.22 181 THR A O 1
ATOM 1361 N N . MET A 1 182 ? 15.750 3.175 -10.280 1.00 49.38 182 MET A N 1
ATOM 1362 C CA . MET A 1 182 ? 14.907 2.564 -9.244 1.00 49.38 182 MET A CA 1
ATOM 1363 C C . MET A 1 182 ? 15.792 1.622 -8.425 1.00 49.38 182 MET A C 1
ATOM 1365 O O . MET A 1 182 ? 16.600 0.897 -9.011 1.00 49.38 182 MET A O 1
ATOM 1369 N N . TYR A 1 183 ? 15.695 1.648 -7.095 1.00 38.44 183 TYR A N 1
ATOM 1370 C CA . TYR A 1 183 ? 16.554 0.821 -6.243 1.00 38.44 183 TYR A CA 1
ATOM 1371 C C . TYR A 1 183 ? 16.215 -0.666 -6.412 1.00 38.44 183 TYR A C 1
ATOM 1373 O O . TYR A 1 183 ? 15.102 -1.096 -6.122 1.00 38.44 183 TYR A O 1
ATOM 1381 N N . SER A 1 184 ? 17.199 -1.445 -6.866 1.00 37.28 184 SER A N 1
ATOM 1382 C CA . SER A 1 184 ? 17.247 -2.891 -6.669 1.00 37.28 184 SER A CA 1
ATOM 1383 C C . SER A 1 184 ? 17.948 -3.131 -5.338 1.00 37.28 184 SER A C 1
ATOM 1385 O O . SER A 1 184 ? 19.133 -2.819 -5.203 1.00 37.28 184 SER A O 1
ATOM 1387 N N . GLY A 1 185 ? 17.238 -3.661 -4.344 1.00 35.94 185 GLY A N 1
ATOM 1388 C CA . GLY A 1 185 ? 17.865 -4.148 -3.124 1.00 35.94 185 GLY A CA 1
ATOM 1389 C C . GLY A 1 185 ? 18.765 -5.334 -3.431 1.00 35.94 185 GLY A C 1
ATOM 1390 O O . GLY A 1 185 ? 18.339 -6.482 -3.377 1.00 35.94 185 GLY A O 1
ATOM 1391 N N . THR A 1 186 ? 20.030 -5.073 -3.746 1.00 36.41 186 THR A N 1
ATOM 1392 C CA . THR A 1 186 ? 21.046 -6.118 -3.861 1.00 36.41 186 THR A CA 1
ATOM 1393 C C . THR A 1 186 ? 22.294 -5.722 -3.104 1.00 36.41 186 THR A C 1
ATOM 1395 O O . THR A 1 186 ? 23.130 -5.008 -3.646 1.00 36.41 186 THR A O 1
ATOM 1398 N N . GLN A 1 187 ? 22.416 -6.248 -1.880 1.00 33.41 187 GLN A N 1
ATOM 1399 C CA . GLN A 1 187 ? 23.678 -6.802 -1.361 1.00 33.41 187 GLN A CA 1
ATOM 1400 C C . GLN A 1 187 ? 23.480 -8.013 -0.419 1.00 33.41 187 GLN A C 1
ATOM 1402 O O . GLN A 1 187 ? 24.469 -8.632 -0.047 1.00 33.41 187 GLN A O 1
ATOM 1407 N N . SER A 1 188 ? 22.248 -8.421 -0.068 1.00 36.09 188 SER A N 1
ATOM 1408 C CA . SER A 1 188 ? 22.024 -9.634 0.737 1.00 36.09 188 SER A CA 1
ATOM 1409 C C . SER A 1 188 ? 20.884 -10.504 0.185 1.00 36.09 188 SER A C 1
ATOM 1411 O O . SER A 1 188 ? 19.797 -9.977 -0.055 1.00 36.09 188 SER A O 1
ATOM 1413 N N . PRO A 1 189 ? 21.062 -11.834 0.052 1.00 38.59 189 PRO A N 1
ATOM 1414 C CA . PRO A 1 189 ? 19.990 -12.788 -0.273 1.00 38.59 189 PRO A CA 1
ATOM 1415 C C . PRO A 1 189 ? 18.818 -12.799 0.727 1.00 38.59 189 PRO A C 1
ATOM 1417 O O . PRO A 1 189 ? 17.800 -13.439 0.477 1.00 38.59 189 PRO A O 1
ATOM 1420 N N . SER A 1 190 ? 18.963 -12.120 1.869 1.00 35.69 190 SER A N 1
ATOM 1421 C CA . SER A 1 190 ? 18.020 -12.132 2.989 1.00 35.69 190 SER A CA 1
ATOM 1422 C C . SER A 1 190 ? 16.998 -10.990 2.991 1.00 35.69 190 SER A C 1
ATOM 1424 O O . SER A 1 190 ? 16.105 -10.994 3.836 1.00 35.69 190 SER A O 1
ATOM 1426 N N . SER A 1 191 ? 17.109 -9.995 2.104 1.00 36.12 191 SER A N 1
ATOM 1427 C CA . SER A 1 191 ? 16.144 -8.893 2.058 1.00 36.12 191 SER A CA 1
ATOM 1428 C C . SER A 1 191 ? 14.975 -9.213 1.128 1.00 36.12 191 SER A C 1
ATOM 1430 O O . SER A 1 191 ? 15.178 -9.476 -0.054 1.00 36.12 191 SER A O 1
ATOM 1432 N N . MET A 1 192 ? 13.750 -9.110 1.654 1.00 36.41 192 MET A N 1
ATOM 1433 C CA . MET A 1 192 ? 12.463 -9.287 0.951 1.00 36.41 192 MET A CA 1
ATOM 1434 C C . MET A 1 192 ? 12.269 -8.409 -0.302 1.00 36.41 192 MET A C 1
ATOM 1436 O O . MET A 1 192 ? 11.309 -8.605 -1.039 1.00 36.41 192 MET A O 1
ATOM 1440 N N . PHE A 1 193 ? 13.152 -7.441 -0.545 1.00 40.09 193 PHE A N 1
ATOM 1441 C CA . PHE A 1 193 ? 12.944 -6.341 -1.481 1.00 40.09 193 PHE A CA 1
ATOM 1442 C C . PHE A 1 193 ? 13.934 -6.410 -2.644 1.00 40.09 193 PHE A C 1
ATOM 1444 O O . PHE A 1 193 ? 14.900 -5.653 -2.713 1.00 40.09 193 PHE A O 1
ATOM 1451 N N . GLN A 1 194 ? 13.700 -7.358 -3.544 1.00 30.72 194 GLN A N 1
ATOM 1452 C CA . GLN A 1 194 ? 14.244 -7.297 -4.899 1.00 30.72 194 GLN A CA 1
ATOM 1453 C C . GLN A 1 194 ? 13.162 -6.732 -5.832 1.00 30.72 194 GLN A C 1
ATOM 1455 O O . GLN A 1 194 ? 11.991 -6.752 -5.475 1.00 30.72 194 GLN A O 1
ATOM 1460 N N . PHE A 1 195 ? 13.582 -6.251 -7.005 1.00 34.91 195 PHE A N 1
ATOM 1461 C CA . PHE A 1 195 ? 12.808 -5.811 -8.185 1.00 34.91 195 PHE A CA 1
ATOM 1462 C C . PHE A 1 195 ? 12.715 -4.306 -8.457 1.00 34.91 195 PHE A C 1
ATOM 1464 O O . PHE A 1 195 ? 12.503 -3.465 -7.590 1.00 34.91 195 PHE A O 1
ATOM 1471 N N . THR A 1 196 ? 12.898 -4.003 -9.744 1.00 28.55 196 THR A N 1
ATOM 1472 C CA . THR A 1 196 ? 12.984 -2.673 -10.351 1.00 28.55 196 THR A CA 1
ATOM 1473 C C . THR A 1 196 ? 11.867 -2.430 -11.371 1.00 28.55 196 THR A C 1
ATOM 1475 O O . THR A 1 196 ? 11.540 -3.338 -12.132 1.00 28.55 196 THR A O 1
ATOM 1478 N N . SER A 1 197 ? 11.436 -1.157 -11.421 1.00 32.59 197 SER A N 1
ATOM 1479 C CA . SER A 1 197 ? 10.601 -0.408 -12.394 1.00 32.59 197 SER A CA 1
ATOM 1480 C C . SER A 1 197 ? 9.133 -0.835 -12.569 1.00 32.59 197 SER A C 1
ATOM 1482 O O . SER A 1 197 ? 8.898 -1.951 -13.000 1.00 32.59 197 SER A O 1
ATOM 1484 N N . THR A 1 198 ? 8.103 -0.002 -12.350 1.00 31.67 198 THR A N 1
ATOM 1485 C CA . THR A 1 198 ? 7.958 1.474 -12.331 1.00 31.67 198 THR A CA 1
ATOM 1486 C C . THR A 1 198 ? 6.912 1.943 -11.307 1.00 31.67 198 THR A C 1
ATOM 1488 O O . THR A 1 198 ? 5.982 1.228 -11.011 1.00 31.67 198 THR A O 1
ATOM 1491 N N . LEU A 1 199 ? 7.050 3.151 -10.759 1.00 36.47 199 LEU A N 1
ATOM 1492 C CA . LEU A 1 199 ? 6.027 3.855 -9.963 1.00 36.47 199 LEU A CA 1
ATOM 1493 C C . LEU A 1 199 ? 4.580 3.625 -10.454 1.00 36.47 199 LEU A C 1
ATOM 1495 O O . LEU A 1 199 ? 4.353 3.413 -11.644 1.00 36.47 199 LEU A O 1
ATOM 1499 N N . ARG A 1 200 ? 3.588 3.926 -9.605 1.00 49.88 200 ARG A N 1
ATOM 1500 C CA . ARG A 1 200 ? 2.215 4.202 -10.081 1.00 49.88 200 ARG A CA 1
ATOM 1501 C C . ARG A 1 200 ? 2.168 5.226 -11.240 1.00 49.88 200 ARG A C 1
ATOM 1503 O O . ARG A 1 200 ? 1.203 5.240 -11.985 1.00 49.88 200 ARG A O 1
ATOM 1510 N N . THR A 1 201 ? 3.206 6.050 -11.432 1.00 49.97 201 THR A N 1
ATOM 1511 C CA . THR A 1 201 ? 3.418 6.904 -12.617 1.00 49.97 201 THR A CA 1
ATOM 1512 C C . THR A 1 201 ? 4.776 6.646 -13.269 1.00 49.97 201 THR A C 1
ATOM 1514 O O . THR A 1 201 ? 5.803 7.009 -12.699 1.00 49.97 201 THR A O 1
ATOM 1517 N N . ASN A 1 202 ? 4.805 6.099 -14.482 1.00 53.47 202 ASN A N 1
ATOM 1518 C CA . ASN A 1 202 ? 6.043 5.779 -15.202 1.00 53.47 202 ASN A CA 1
ATOM 1519 C C . ASN A 1 202 ? 7.102 6.906 -15.178 1.00 53.47 202 ASN A C 1
ATOM 1521 O O . ASN A 1 202 ? 6.770 8.086 -15.321 1.00 53.47 202 ASN A O 1
ATOM 1525 N N . VAL A 1 203 ? 8.397 6.552 -15.086 1.00 60.44 203 VAL A N 1
ATOM 1526 C CA . VAL A 1 203 ? 9.490 7.527 -15.289 1.00 60.44 203 VAL A CA 1
ATOM 1527 C C . VAL A 1 203 ? 9.339 8.205 -16.650 1.00 60.44 203 VAL A C 1
ATOM 1529 O O . VAL A 1 203 ? 8.826 7.595 -17.592 1.00 60.44 203 VAL A O 1
ATOM 1532 N N . ALA A 1 204 ? 9.795 9.455 -16.774 1.00 65.81 204 ALA A N 1
ATOM 1533 C CA . ALA A 1 204 ? 9.510 10.285 -17.945 1.00 65.81 204 ALA A CA 1
ATOM 1534 C C . ALA A 1 204 ? 9.775 9.591 -19.300 1.00 65.81 204 ALA A C 1
ATOM 1536 O O . ALA A 1 204 ? 8.895 9.683 -20.157 1.00 65.81 204 ALA A O 1
ATOM 1537 N N . PRO A 1 205 ? 10.872 8.832 -19.514 1.00 66.94 205 PRO A N 1
ATOM 1538 C CA . PRO A 1 205 ? 11.072 8.104 -20.770 1.00 66.94 205 PRO A CA 1
ATOM 1539 C C . PRO A 1 205 ? 9.992 7.049 -21.061 1.00 66.94 205 PRO A C 1
ATOM 1541 O O . PRO A 1 205 ? 9.446 7.020 -22.161 1.00 66.94 205 PRO A O 1
ATOM 1544 N N . ILE A 1 206 ? 9.628 6.225 -20.073 1.00 69.50 206 ILE A N 1
ATOM 1545 C CA . ILE A 1 206 ? 8.599 5.182 -20.215 1.00 69.50 206 ILE A CA 1
ATOM 1546 C C . ILE A 1 206 ? 7.218 5.831 -20.381 1.00 69.50 206 ILE A C 1
ATOM 1548 O O . ILE A 1 206 ? 6.457 5.467 -21.274 1.00 69.50 206 ILE A O 1
ATOM 1552 N N . SER A 1 207 ? 6.911 6.854 -19.579 1.00 72.44 207 SER A N 1
ATOM 1553 C CA . SER A 1 207 ? 5.641 7.586 -19.667 1.00 72.44 207 SER A CA 1
ATOM 1554 C C . SER A 1 207 ? 5.479 8.296 -21.013 1.00 72.44 207 SER A C 1
ATOM 1556 O O . SER A 1 207 ? 4.384 8.341 -21.578 1.00 72.44 207 SER A O 1
ATOM 1558 N N . THR A 1 208 ? 6.575 8.828 -21.559 1.00 75.12 208 THR A N 1
ATOM 1559 C CA . THR A 1 208 ? 6.593 9.447 -22.889 1.00 75.12 208 THR A CA 1
ATOM 1560 C C . THR A 1 208 ? 6.365 8.399 -23.968 1.00 75.12 208 THR A C 1
ATOM 1562 O O . THR A 1 208 ? 5.506 8.599 -24.824 1.00 75.12 208 THR A O 1
ATOM 1565 N N . LEU A 1 209 ? 7.074 7.271 -23.907 1.00 82.88 209 LEU A N 1
ATOM 1566 C CA . LEU A 1 209 ? 6.966 6.210 -24.905 1.00 82.88 209 LEU A CA 1
ATOM 1567 C C . LEU A 1 209 ? 5.554 5.614 -24.972 1.00 82.88 209 LEU A C 1
ATOM 1569 O O . LEU A 1 209 ? 4.996 5.499 -26.058 1.00 82.88 209 LEU A O 1
ATOM 1573 N N . PHE A 1 210 ? 4.971 5.256 -23.826 1.00 83.12 210 PHE A N 1
ATOM 1574 C CA . PHE A 1 210 ? 3.700 4.529 -23.794 1.00 83.12 210 PHE A CA 1
ATOM 1575 C C . PHE A 1 210 ? 2.464 5.426 -23.795 1.00 83.12 210 PHE A C 1
ATOM 1577 O O . PHE A 1 210 ? 1.417 4.996 -24.270 1.00 83.12 210 PHE A O 1
ATOM 1584 N N . TYR A 1 211 ? 2.554 6.655 -23.274 1.00 85.50 211 TYR A N 1
ATOM 1585 C CA . TYR A 1 211 ? 1.355 7.443 -22.971 1.00 85.50 211 TYR A CA 1
ATOM 1586 C C . TYR A 1 211 ? 1.327 8.854 -23.559 1.00 85.50 211 TYR A C 1
ATOM 1588 O O . TYR A 1 211 ? 0.318 9.534 -23.392 1.00 85.50 211 TYR A O 1
ATOM 1596 N N . SER A 1 212 ? 2.378 9.331 -24.241 1.00 87.56 212 SER A N 1
ATOM 1597 C CA . SER A 1 212 ? 2.370 10.692 -24.817 1.00 87.56 212 SER A CA 1
ATOM 1598 C C . SER A 1 212 ? 1.278 10.891 -25.873 1.00 87.56 212 SER A C 1
ATOM 1600 O O . SER A 1 212 ? 0.680 11.962 -25.932 1.00 87.56 212 SER A O 1
ATOM 1602 N N . GLN A 1 213 ? 0.988 9.856 -26.667 1.00 91.69 213 GLN A N 1
ATOM 1603 C CA . GLN A 1 213 ? -0.055 9.890 -27.701 1.00 91.69 213 GLN A CA 1
ATOM 1604 C C . GLN A 1 213 ? -1.418 9.370 -27.225 1.00 91.69 213 GLN A C 1
ATOM 1606 O O . GLN A 1 213 ? -2.417 9.548 -27.915 1.00 91.69 213 GLN A O 1
ATOM 1611 N N . VAL A 1 214 ? -1.472 8.744 -26.046 1.00 90.00 214 VAL A N 1
ATOM 1612 C CA . VAL A 1 214 ? -2.686 8.143 -25.464 1.00 90.00 214 VAL A CA 1
ATOM 1613 C C . VAL A 1 214 ? -2.828 8.510 -23.979 1.00 90.00 214 VAL A C 1
ATOM 1615 O O . VAL A 1 214 ? -2.883 7.635 -23.113 1.00 90.00 214 VAL A O 1
ATOM 1618 N N . PRO A 1 215 ? -2.878 9.811 -23.636 1.00 85.31 215 PRO A N 1
ATOM 1619 C CA . PRO A 1 215 ? -2.824 10.271 -22.246 1.00 85.31 215 PRO A CA 1
ATOM 1620 C C . PRO A 1 215 ? -3.967 9.743 -21.367 1.00 85.31 215 PRO A C 1
ATOM 1622 O O . PRO A 1 215 ? -3.809 9.667 -20.152 1.00 85.31 215 PRO A O 1
ATOM 1625 N N . TRP A 1 216 ? -5.095 9.335 -21.957 1.00 86.31 216 TRP A N 1
ATOM 1626 C CA . TRP A 1 216 ? -6.236 8.746 -21.246 1.00 86.31 216 TRP A CA 1
ATOM 1627 C C . TRP A 1 216 ? -5.988 7.323 -20.722 1.00 86.31 216 TRP A C 1
ATOM 1629 O O . TRP A 1 216 ? -6.792 6.836 -19.933 1.00 86.31 216 TRP A O 1
ATOM 1639 N N . LEU A 1 217 ? -4.905 6.652 -21.134 1.00 88.19 217 LEU A N 1
ATOM 1640 C CA . LEU A 1 217 ? -4.487 5.354 -20.581 1.00 88.19 217 LEU A CA 1
ATOM 1641 C C . LEU A 1 217 ? -3.651 5.485 -19.294 1.00 88.19 217 LEU A C 1
ATOM 1643 O O . LEU A 1 217 ? -3.338 4.474 -18.662 1.00 88.19 217 LEU A O 1
ATOM 1647 N N . ARG A 1 218 ? -3.297 6.715 -18.895 1.00 81.31 218 ARG A N 1
ATOM 1648 C CA . ARG A 1 218 ? -2.621 6.982 -17.621 1.00 81.31 218 ARG A CA 1
ATOM 1649 C C . ARG A 1 218 ? -3.566 6.778 -16.445 1.00 81.31 218 ARG A C 1
ATOM 1651 O O . ARG A 1 218 ? -4.756 7.088 -16.519 1.00 81.31 218 ARG A O 1
ATOM 1658 N N . GLY A 1 219 ? -3.012 6.328 -15.329 1.00 79.56 219 GLY A N 1
ATOM 1659 C CA . GLY A 1 219 ? -3.777 6.078 -14.116 1.00 79.56 219 GLY A CA 1
ATOM 1660 C C . GLY A 1 219 ? -4.629 4.796 -14.159 1.00 79.56 219 GLY A C 1
ATOM 1661 O O . GLY A 1 219 ? -4.181 3.775 -14.688 1.00 79.56 219 GLY A O 1
ATOM 1662 N N . PRO A 1 220 ? -5.852 4.815 -13.591 1.00 81.31 220 PRO A N 1
ATOM 1663 C CA . PRO A 1 220 ? -6.646 3.606 -13.351 1.00 81.31 220 PRO A CA 1
ATOM 1664 C C . PRO A 1 220 ? -7.251 2.986 -14.618 1.00 81.31 220 PRO A C 1
ATOM 1666 O O . PRO A 1 220 ? -7.753 1.868 -14.571 1.00 81.31 220 PRO A O 1
ATOM 1669 N N . SER A 1 221 ? -7.238 3.690 -15.753 1.00 86.44 221 SER A N 1
ATOM 1670 C CA . SER A 1 221 ? -7.742 3.147 -17.017 1.00 86.44 221 SER A CA 1
ATOM 1671 C C . SER A 1 221 ? -6.867 2.003 -17.537 1.00 86.44 221 SER A C 1
ATOM 1673 O O . SER A 1 221 ? -7.392 1.029 -18.083 1.00 86.44 221 SER A O 1
ATOM 1675 N N . GLN A 1 222 ? -5.541 2.091 -17.360 1.00 87.38 222 GLN A N 1
ATOM 1676 C CA . GLN A 1 222 ? -4.624 1.036 -17.785 1.00 87.38 222 GLN A CA 1
ATOM 1677 C C . GLN A 1 222 ? -3.281 1.011 -17.052 1.00 87.38 222 GLN A C 1
ATOM 1679 O O . GLN A 1 222 ? -2.873 -0.070 -16.626 1.00 87.38 222 GLN A O 1
ATOM 1684 N N . GLU A 1 223 ? -2.595 2.150 -16.932 1.00 84.44 223 GLU A N 1
ATOM 1685 C CA . GLU A 1 223 ? -1.227 2.227 -16.395 1.00 84.44 223 GLU A CA 1
ATOM 1686 C C . GLU A 1 223 ? -1.075 1.516 -15.047 1.00 84.44 223 GLU A C 1
ATOM 1688 O O . GLU A 1 223 ? -0.197 0.667 -14.914 1.00 84.44 223 GLU A O 1
ATOM 1693 N N . PHE A 1 224 ? -1.956 1.800 -14.083 1.00 82.69 224 PHE A N 1
ATOM 1694 C CA . PHE A 1 224 ? -1.838 1.249 -12.731 1.00 82.69 224 PHE A CA 1
ATOM 1695 C C . PHE A 1 224 ? -1.874 -0.285 -12.715 1.00 82.69 224 PHE A C 1
ATOM 1697 O O . PHE A 1 224 ? -0.981 -0.909 -12.144 1.00 82.69 224 PHE A O 1
ATOM 1704 N N . SER A 1 225 ? -2.852 -0.903 -13.387 1.00 88.00 225 SER A N 1
ATOM 1705 C CA . SER A 1 225 ? -2.962 -2.365 -13.403 1.00 88.00 225 SER A CA 1
ATOM 1706 C C . SER A 1 225 ? -1.805 -3.036 -14.128 1.00 88.00 225 SER A C 1
ATOM 1708 O O . SER A 1 225 ? -1.328 -4.074 -13.681 1.00 88.00 225 SER A O 1
ATOM 1710 N N . VAL A 1 226 ? -1.337 -2.479 -15.250 1.00 87.44 226 VAL A N 1
ATOM 1711 C CA . VAL A 1 226 ? -0.225 -3.079 -16.011 1.00 87.44 226 VAL A CA 1
ATOM 1712 C C . VAL A 1 226 ? 1.057 -3.063 -15.188 1.00 87.44 226 VAL A C 1
ATOM 1714 O O . VAL A 1 226 ? 1.767 -4.068 -15.129 1.00 87.44 226 VAL A O 1
ATOM 1717 N N . THR A 1 227 ? 1.338 -1.948 -14.522 1.00 81.25 227 THR A N 1
ATOM 1718 C CA . THR A 1 227 ? 2.561 -1.811 -13.741 1.00 81.25 227 THR A CA 1
ATOM 1719 C C . THR A 1 227 ? 2.543 -2.694 -12.493 1.00 81.25 227 THR A C 1
ATOM 1721 O O . THR A 1 227 ? 3.457 -3.503 -12.313 1.00 81.25 227 THR A O 1
ATOM 1724 N N . LEU A 1 228 ? 1.468 -2.641 -11.697 1.00 81.50 228 LEU A N 1
ATOM 1725 C CA . LEU A 1 228 ? 1.382 -3.417 -10.460 1.00 81.50 228 LEU A CA 1
ATOM 1726 C C . LEU A 1 228 ? 1.301 -4.926 -10.733 1.00 81.50 228 LEU A C 1
ATOM 1728 O O . LEU A 1 228 ? 1.954 -5.712 -10.046 1.00 81.50 228 LEU A O 1
ATOM 1732 N N . SER A 1 229 ? 0.564 -5.354 -11.765 1.00 88.62 229 SER A N 1
ATOM 1733 C CA . SER A 1 229 ? 0.520 -6.777 -12.135 1.00 88.62 229 SER A CA 1
ATOM 1734 C C . SER A 1 229 ? 1.886 -7.308 -12.560 1.00 88.62 229 SER A C 1
ATOM 1736 O O . SER A 1 229 ? 2.273 -8.401 -12.147 1.00 88.62 229 SER A O 1
ATOM 1738 N N . THR A 1 230 ? 2.656 -6.513 -13.307 1.00 86.25 230 THR A N 1
ATOM 1739 C CA . THR A 1 230 ? 4.033 -6.856 -13.682 1.00 86.25 230 THR A CA 1
ATOM 1740 C C . THR A 1 230 ? 4.921 -6.997 -12.445 1.00 86.25 230 THR A C 1
ATOM 1742 O O . THR A 1 230 ? 5.688 -7.955 -12.356 1.00 86.25 230 THR A O 1
ATOM 1745 N N . HIS A 1 231 ? 4.783 -6.109 -11.457 1.00 80.12 231 HIS A N 1
ATOM 1746 C CA . HIS A 1 231 ? 5.531 -6.199 -10.202 1.00 80.12 231 HIS A CA 1
ATOM 1747 C C . HIS A 1 231 ? 5.194 -7.469 -9.420 1.00 80.12 231 HIS A C 1
ATOM 1749 O O . HIS A 1 231 ? 6.093 -8.215 -9.029 1.00 80.12 231 HIS A O 1
ATOM 1755 N N . VAL A 1 232 ? 3.904 -7.753 -9.231 1.00 82.81 232 VAL A N 1
ATOM 1756 C CA . VAL A 1 232 ? 3.442 -8.940 -8.498 1.00 82.81 232 VAL A CA 1
ATOM 1757 C C . VAL A 1 232 ? 3.910 -10.221 -9.185 1.00 82.81 232 VAL A C 1
ATOM 1759 O O . VAL A 1 232 ? 4.434 -11.115 -8.523 1.00 82.81 232 VAL A O 1
ATOM 1762 N N . LEU A 1 233 ? 3.788 -10.304 -10.512 1.00 86.81 233 LEU A N 1
ATOM 1763 C CA . LEU A 1 233 ? 4.307 -11.442 -11.269 1.00 86.81 233 LEU A CA 1
ATOM 1764 C C . LEU A 1 233 ? 5.830 -11.543 -11.159 1.00 86.81 233 LEU A C 1
ATOM 1766 O O . LEU A 1 233 ? 6.339 -12.648 -11.002 1.00 86.81 233 LEU A O 1
ATOM 1770 N N . GLY A 1 234 ? 6.544 -10.416 -11.133 1.00 81.88 234 GLY A N 1
ATOM 1771 C CA . GLY A 1 234 ? 7.974 -10.368 -10.842 1.00 81.88 234 GLY A CA 1
ATOM 1772 C C . GLY A 1 234 ? 8.329 -10.977 -9.482 1.00 81.88 234 GLY A C 1
ATOM 1773 O O . GLY A 1 234 ? 9.270 -11.768 -9.407 1.00 81.88 234 GLY A O 1
ATOM 1774 N N . LEU A 1 235 ? 7.561 -10.692 -8.421 1.00 78.19 235 LEU A N 1
ATOM 1775 C CA . LEU A 1 235 ? 7.742 -11.331 -7.107 1.00 78.19 235 LEU A CA 1
ATOM 1776 C C . LEU A 1 235 ? 7.599 -12.859 -7.210 1.00 78.19 235 LEU A C 1
ATOM 1778 O O . LEU A 1 235 ? 8.419 -13.596 -6.652 1.00 78.19 235 LEU A O 1
ATOM 1782 N N . CYS A 1 236 ? 6.587 -13.329 -7.946 1.00 83.56 236 CYS A N 1
ATOM 1783 C CA . CYS A 1 236 ? 6.337 -14.752 -8.171 1.00 83.56 236 CYS A CA 1
ATOM 1784 C C . CYS A 1 236 ? 7.474 -15.421 -8.953 1.00 83.56 236 CYS A C 1
ATOM 1786 O O . CYS A 1 236 ? 8.056 -16.391 -8.475 1.00 83.56 236 CYS A O 1
ATOM 1788 N N . THR A 1 237 ? 7.829 -14.902 -10.131 1.00 83.00 237 THR A N 1
ATOM 1789 C CA . THR A 1 237 ? 8.804 -15.539 -11.036 1.00 83.00 237 THR A CA 1
ATOM 1790 C C . THR A 1 237 ? 10.224 -15.527 -10.490 1.00 83.00 237 THR A C 1
ATOM 1792 O O . THR A 1 237 ? 11.050 -16.333 -10.901 1.00 83.00 237 THR A O 1
ATOM 1795 N N . ASN A 1 238 ? 10.523 -14.628 -9.556 1.00 78.50 238 ASN A N 1
ATOM 1796 C CA . ASN A 1 238 ? 11.808 -14.595 -8.871 1.00 78.50 238 ASN A CA 1
ATOM 1797 C C . ASN A 1 238 ? 11.801 -15.369 -7.543 1.00 78.50 238 ASN A C 1
ATOM 1799 O O . ASN A 1 238 ? 12.735 -15.223 -6.751 1.00 78.50 238 ASN A O 1
ATOM 1803 N N . GLY A 1 239 ? 10.761 -16.158 -7.258 1.00 77.88 239 GLY A N 1
ATOM 1804 C CA . GLY A 1 239 ? 10.698 -17.064 -6.109 1.00 77.88 239 GLY A CA 1
ATOM 1805 C C . GLY A 1 239 ? 10.674 -16.368 -4.746 1.00 77.88 239 GLY A C 1
ATOM 1806 O O . GLY A 1 239 ? 11.195 -16.910 -3.770 1.00 77.88 239 GLY A O 1
ATOM 1807 N N . VAL A 1 240 ? 10.122 -15.149 -4.641 1.00 77.69 240 VAL A N 1
ATOM 1808 C CA . VAL A 1 240 ? 9.987 -14.472 -3.333 1.00 77.69 240 VAL A CA 1
ATOM 1809 C C . VAL A 1 240 ? 9.118 -15.293 -2.394 1.00 77.69 240 VAL A C 1
ATOM 1811 O O . VAL A 1 240 ? 9.495 -15.502 -1.245 1.00 77.69 240 VAL A O 1
ATOM 1814 N N . PHE A 1 241 ? 7.987 -15.791 -2.887 1.00 79.81 241 PHE A N 1
ATOM 1815 C CA . PHE A 1 241 ? 7.074 -16.605 -2.088 1.00 79.81 241 PHE A CA 1
ATOM 1816 C C . PHE A 1 241 ? 7.651 -17.992 -1.767 1.00 79.81 241 PHE A C 1
ATOM 1818 O O . PHE A 1 241 ? 7.300 -18.554 -0.737 1.00 79.81 241 PHE A O 1
ATOM 1825 N N . ASP A 1 242 ? 8.606 -18.496 -2.556 1.00 83.88 242 ASP A N 1
ATOM 1826 C CA . ASP A 1 242 ? 9.334 -19.731 -2.228 1.00 83.88 242 ASP A CA 1
ATOM 1827 C C . ASP A 1 242 ? 10.315 -19.512 -1.068 1.00 83.88 242 ASP A C 1
ATOM 1829 O O . ASP A 1 242 ? 10.419 -20.335 -0.160 1.00 83.88 242 ASP A O 1
ATOM 1833 N N . ARG A 1 243 ? 11.025 -18.373 -1.066 1.00 84.88 243 ARG A N 1
ATOM 1834 C CA . ARG A 1 243 ? 11.945 -17.995 0.023 1.00 84.88 243 ARG A CA 1
ATOM 1835 C C . ARG A 1 243 ? 11.212 -17.566 1.294 1.00 84.88 243 ARG A C 1
ATOM 1837 O O . ARG A 1 243 ? 11.726 -17.768 2.391 1.00 84.88 243 ARG A O 1
ATOM 1844 N N . PHE A 1 244 ? 10.030 -16.970 1.150 1.00 78.31 244 PHE A N 1
ATOM 1845 C CA . PHE A 1 244 ? 9.225 -16.426 2.242 1.00 78.31 244 PHE A CA 1
ATOM 1846 C C . PHE A 1 244 ? 7.784 -16.967 2.178 1.00 78.31 244 PHE A C 1
ATOM 1848 O O . PHE A 1 244 ? 6.852 -16.208 1.909 1.00 78.31 244 PHE A O 1
ATOM 1855 N N . PRO A 1 245 ? 7.564 -18.264 2.464 1.00 84.62 245 PRO A N 1
ATOM 1856 C CA . PRO A 1 245 ? 6.270 -18.931 2.256 1.00 84.62 245 PRO A CA 1
ATOM 1857 C C . PRO A 1 245 ? 5.144 -18.426 3.163 1.00 84.62 245 PRO A C 1
ATOM 1859 O O . PRO A 1 245 ? 3.972 -18.695 2.917 1.00 84.62 245 PRO A O 1
ATOM 1862 N N . THR A 1 246 ? 5.478 -17.695 4.226 1.00 82.50 246 THR A N 1
ATOM 1863 C CA . THR A 1 246 ? 4.493 -17.104 5.137 1.00 82.50 246 THR A CA 1
ATOM 1864 C C . THR A 1 246 ? 4.187 -15.639 4.815 1.00 82.50 246 THR A C 1
ATOM 1866 O O . THR A 1 246 ? 3.364 -15.020 5.496 1.00 82.50 246 THR A O 1
ATOM 1869 N N . LEU A 1 247 ? 4.847 -15.067 3.799 1.00 78.25 247 LEU A N 1
ATOM 1870 C CA . LEU A 1 247 ? 4.612 -13.702 3.353 1.00 78.25 247 LEU A CA 1
ATOM 1871 C C . LEU A 1 247 ? 3.190 -13.567 2.810 1.00 78.25 247 LEU A C 1
ATOM 1873 O O . LEU A 1 247 ? 2.756 -14.343 1.961 1.00 78.25 247 LEU A O 1
ATOM 1877 N N . LYS A 1 248 ? 2.479 -12.539 3.270 1.00 80.56 248 LYS A N 1
ATOM 1878 C CA . LYS A 1 248 ? 1.151 -12.198 2.765 1.00 80.56 248 LYS A CA 1
ATOM 1879 C C . LYS A 1 248 ? 1.219 -10.894 1.997 1.00 80.56 248 LYS A C 1
ATOM 1881 O O . LYS A 1 248 ? 1.674 -9.885 2.540 1.00 80.56 248 LYS A O 1
ATOM 1886 N N . VAL A 1 249 ? 0.717 -10.948 0.769 1.00 81.69 249 VAL A N 1
ATOM 1887 C CA . VAL A 1 249 ? 0.551 -9.802 -0.116 1.00 81.69 249 VAL A CA 1
ATOM 1888 C C . VAL A 1 249 ? -0.926 -9.624 -0.437 1.00 81.69 249 VAL A C 1
ATOM 1890 O O . VAL A 1 249 ? -1.609 -10.593 -0.764 1.00 81.69 249 VAL A O 1
ATOM 1893 N N . ILE A 1 250 ? -1.418 -8.393 -0.326 1.00 83.19 250 ILE A N 1
ATOM 1894 C CA . ILE A 1 250 ? -2.755 -8.011 -0.798 1.00 83.19 250 ILE A CA 1
ATOM 1895 C C . ILE A 1 250 ? -2.565 -7.174 -2.062 1.00 83.19 250 ILE A C 1
ATOM 1897 O O . ILE A 1 250 ? -1.599 -6.418 -2.161 1.00 83.19 250 ILE A O 1
ATOM 1901 N N . VAL A 1 251 ? -3.470 -7.352 -3.019 1.00 84.56 251 VAL A N 1
ATOM 1902 C CA . VAL A 1 251 ? -3.485 -6.650 -4.302 1.00 84.56 251 VAL A CA 1
ATOM 1903 C C . VAL A 1 251 ? -4.890 -6.086 -4.508 1.00 84.56 251 VAL A C 1
ATOM 1905 O O . VAL A 1 251 ? -5.868 -6.838 -4.425 1.00 84.56 251 VAL A O 1
ATOM 1908 N N . GLY A 1 252 ? -4.979 -4.777 -4.749 1.00 81.38 252 GLY A N 1
ATOM 1909 C CA . GLY A 1 252 ? -6.228 -4.064 -5.028 1.00 81.38 252 GLY A CA 1
ATOM 1910 C C . GLY A 1 252 ? -6.912 -4.479 -6.341 1.00 81.38 252 GLY A C 1
ATOM 1911 O O . GLY A 1 252 ? -6.502 -5.420 -7.022 1.00 81.38 252 GLY A O 1
ATOM 1912 N N . HIS A 1 253 ? -8.018 -3.803 -6.676 1.00 84.31 253 HIS A N 1
ATOM 1913 C CA . HIS A 1 253 ? -8.616 -3.763 -8.034 1.00 84.31 253 HIS A CA 1
ATOM 1914 C C . HIS A 1 253 ? -8.880 -5.136 -8.639 1.00 84.31 253 HIS A C 1
ATOM 1916 O O . HIS A 1 253 ? -8.660 -5.389 -9.822 1.00 84.31 253 HIS A O 1
ATOM 1922 N N . MET A 1 254 ? -9.372 -6.046 -7.797 1.00 91.38 254 MET A N 1
ATOM 1923 C CA . MET A 1 254 ? -9.642 -7.437 -8.163 1.00 91.38 254 MET A CA 1
ATOM 1924 C C . MET A 1 254 ? -8.400 -8.184 -8.678 1.00 91.38 254 MET A C 1
ATOM 1926 O O . MET A 1 254 ? -8.523 -9.076 -9.516 1.00 91.38 254 MET A O 1
ATOM 1930 N N . GLY A 1 255 ? -7.223 -7.862 -8.140 1.00 86.62 255 GLY A N 1
ATOM 1931 C CA . GLY A 1 255 ? -5.959 -8.527 -8.438 1.00 86.62 255 GLY A CA 1
ATOM 1932 C C . GLY A 1 255 ? -5.264 -8.018 -9.698 1.00 86.62 255 GLY A C 1
ATOM 1933 O O . GLY A 1 255 ? -4.486 -8.762 -10.284 1.00 86.62 255 GLY A O 1
ATOM 1934 N N . GLU A 1 256 ? -5.560 -6.799 -10.151 1.00 88.44 256 GLU A N 1
ATOM 1935 C CA . GLU A 1 256 ? -4.869 -6.160 -11.281 1.00 88.44 256 GLU A CA 1
ATOM 1936 C C . GLU A 1 256 ? -4.792 -7.012 -12.544 1.00 88.44 256 GLU A C 1
ATOM 1938 O O . GLU A 1 256 ? -3.741 -7.152 -13.159 1.00 88.44 256 GLU A O 1
ATOM 1943 N N . ARG A 1 257 ? -5.920 -7.603 -12.952 1.00 91.31 257 ARG A N 1
ATOM 1944 C CA . ARG A 1 257 ? -6.024 -8.481 -14.138 1.00 91.31 257 ARG A CA 1
ATOM 1945 C C . ARG A 1 257 ? -5.315 -9.837 -14.003 1.00 91.31 257 ARG A C 1
ATOM 1947 O O . ARG A 1 257 ? -5.580 -10.722 -14.812 1.00 91.31 257 ARG A O 1
ATOM 1954 N N . ILE A 1 258 ? -4.514 -10.072 -12.958 1.00 92.44 258 ILE A N 1
ATOM 1955 C CA . ILE A 1 258 ? -3.866 -11.375 -12.734 1.00 92.44 258 ILE A CA 1
ATOM 1956 C C . ILE A 1 258 ? -4.906 -12.504 -12.653 1.00 92.44 258 ILE A C 1
ATOM 1958 O O . ILE A 1 258 ? -4.722 -13.509 -13.338 1.00 92.44 258 ILE A O 1
ATOM 1962 N N . PRO A 1 259 ? -6.028 -12.379 -11.905 1.00 94.81 259 PRO A N 1
ATOM 1963 C CA . PRO A 1 259 ? -6.994 -13.471 -11.824 1.00 94.81 259 PRO A CA 1
ATOM 1964 C C . PRO A 1 259 ? -7.661 -13.820 -13.156 1.00 94.81 259 PRO A C 1
ATOM 1966 O O . PRO A 1 259 ? -7.971 -14.988 -13.373 1.00 94.81 259 PRO A O 1
ATOM 1969 N N . SER A 1 260 ? -7.884 -12.846 -14.046 1.00 94.81 260 SER A N 1
ATOM 1970 C CA . SER A 1 260 ? -8.468 -13.118 -15.368 1.00 94.81 260 SER A CA 1
ATOM 1971 C C . SER A 1 260 ? -7.504 -13.849 -16.299 1.00 94.81 260 SER A C 1
ATOM 1973 O O . SER A 1 260 ? -7.955 -14.635 -17.126 1.00 94.81 260 SER A O 1
ATOM 1975 N N . ASP A 1 261 ? -6.198 -13.635 -16.133 1.00 94.00 261 ASP A N 1
ATOM 1976 C CA . ASP A 1 261 ? -5.161 -14.210 -16.994 1.00 94.00 261 ASP A CA 1
ATOM 1977 C C . ASP A 1 261 ? -4.456 -15.428 -16.371 1.00 94.00 261 ASP A C 1
ATOM 1979 O O . ASP A 1 261 ? -3.505 -15.948 -16.954 1.00 94.00 261 ASP A O 1
ATOM 1983 N N . LEU A 1 262 ? -4.912 -15.920 -15.213 1.00 92.81 262 LEU A N 1
ATOM 1984 C CA . LEU A 1 262 ? -4.184 -16.911 -14.409 1.00 92.81 262 LEU A CA 1
ATOM 1985 C C . LEU A 1 262 ? -3.854 -18.203 -15.179 1.00 92.81 262 LEU A C 1
ATOM 1987 O O . LEU A 1 262 ? -2.715 -18.663 -15.140 1.00 92.81 262 LEU A O 1
ATOM 1991 N N . ASP A 1 263 ? -4.814 -18.747 -15.934 1.00 92.75 263 ASP A N 1
ATOM 1992 C CA . ASP A 1 263 ? -4.607 -19.938 -16.780 1.00 92.75 263 ASP A CA 1
ATOM 1993 C C . ASP A 1 263 ? -3.582 -19.685 -17.900 1.00 92.75 263 ASP A C 1
ATOM 1995 O O . ASP A 1 263 ? -2.781 -20.552 -18.244 1.00 92.75 263 ASP A O 1
ATOM 1999 N N . ARG A 1 264 ? -3.558 -18.472 -18.464 1.00 92.50 264 ARG A N 1
ATOM 2000 C CA . ARG A 1 264 ? -2.571 -18.094 -19.482 1.00 92.50 264 ARG A CA 1
ATOM 2001 C C . ARG A 1 264 ? -1.183 -17.920 -18.872 1.00 92.50 264 ARG A C 1
ATOM 2003 O O . ARG A 1 264 ? -0.208 -18.330 -19.495 1.00 92.50 264 ARG A O 1
ATOM 2010 N N . ILE A 1 265 ? -1.100 -17.318 -17.688 1.00 92.31 265 ILE A N 1
ATOM 2011 C CA . ILE A 1 265 ? 0.152 -17.096 -16.960 1.00 92.31 265 ILE A CA 1
ATOM 2012 C C . ILE A 1 265 ? 0.804 -18.440 -16.610 1.00 92.31 265 ILE A C 1
ATOM 2014 O O . ILE A 1 265 ? 1.994 -18.620 -16.862 1.00 92.31 265 ILE A O 1
ATOM 2018 N N . ASP A 1 266 ? 0.031 -19.409 -16.109 1.00 89.75 266 ASP A N 1
ATOM 2019 C CA . ASP A 1 266 ? 0.566 -20.708 -15.675 1.00 89.75 266 ASP A CA 1
ATOM 2020 C C . ASP A 1 266 ? 1.147 -21.548 -16.828 1.00 89.75 266 ASP A C 1
ATOM 2022 O O . ASP A 1 266 ? 2.096 -22.310 -16.646 1.00 89.75 266 ASP A O 1
ATOM 2026 N N . LYS A 1 267 ? 0.642 -21.352 -18.051 1.00 85.81 267 LYS A N 1
ATOM 2027 C CA . LYS A 1 267 ? 1.116 -22.054 -19.255 1.00 85.81 267 LYS A CA 1
ATOM 2028 C C . LYS A 1 267 ? 2.521 -21.653 -19.706 1.00 85.81 267 LYS A C 1
ATOM 2030 O O . LYS A 1 267 ? 3.138 -22.404 -20.455 1.00 85.81 267 LYS A O 1
ATOM 2035 N N . VAL A 1 268 ? 3.044 -20.499 -19.281 1.00 65.94 268 VAL A N 1
ATOM 2036 C CA . VAL A 1 268 ? 4.354 -19.978 -19.730 1.00 65.94 268 VAL A CA 1
ATOM 2037 C C . VAL A 1 268 ? 5.518 -20.502 -18.866 1.00 65.94 268 VAL A C 1
ATOM 2039 O O . VAL A 1 268 ? 6.619 -19.961 -18.886 1.00 65.94 268 VAL A O 1
ATOM 2042 N N . ARG A 1 269 ? 5.333 -21.611 -18.138 1.00 59.91 269 ARG A N 1
ATOM 2043 C CA . ARG A 1 269 ? 6.444 -22.350 -17.516 1.00 59.91 269 ARG A CA 1
ATOM 2044 C C . ARG A 1 269 ? 7.264 -23.071 -18.592 1.00 59.91 269 ARG A C 1
ATOM 2046 O O . ARG A 1 269 ? 7.064 -24.254 -18.855 1.00 59.91 269 ARG A O 1
ATOM 2053 N N . THR A 1 270 ? 8.179 -22.367 -19.248 1.00 42.00 270 THR A N 1
ATOM 2054 C CA . THR A 1 270 ? 9.221 -23.016 -20.049 1.00 42.00 270 THR A CA 1
ATOM 2055 C C . THR A 1 270 ? 10.318 -23.521 -19.118 1.00 42.00 270 THR A C 1
ATOM 2057 O O . THR A 1 270 ? 11.034 -22.702 -18.552 1.00 42.00 270 THR A O 1
ATOM 2060 N N . THR A 1 271 ? 10.358 -24.852 -18.973 1.00 43.03 271 THR A N 1
ATOM 2061 C CA . THR A 1 271 ? 11.525 -25.737 -18.736 1.00 43.03 271 THR A CA 1
ATOM 2062 C C . THR A 1 271 ? 12.657 -25.233 -17.851 1.00 43.03 271 THR A C 1
ATOM 2064 O O . THR A 1 271 ? 13.396 -24.334 -18.309 1.00 43.03 271 THR A O 1
#

Nearest PDB structures (foldseek):
  7bpc-assembly1_D  TM=8.059E-01  e=3.515E-13  Fusarium oxysporum
  7wmb-assembly1_A  TM=8.203E-01  e=4.307E-12  Aspergillus oryzae
  7a19-assembly1_A  TM=8.132E-01  e=5.891E-12  Aspergillus oryzae
  6jqx-assembly1_B  TM=8.115E-01  e=2.062E-11  Cutaneotrichosporon moniliiforme
  2dvt-assembly1_C  TM=8.083E-01  e=1.102E-11  Rhizobium sp. MTP-10005

Secondary structure (DSSP, 8-state):
------------------EEEE----S---TT--------S-S-EEEEEEE--GGG-----S-HHHHHHHHHHHH-STTHHHHHHTT-EEEEEEPTTGGGG--SHHHHHHHHHHHHHHHHHHHT-TTTSTT-BTTEEEPBP---S-HHHHHHHHHHHHHTS----EEE-BSPB---BTBS-B----S-TT-S------BSS--HHHHHHHHSS-GGGTGGGTHHHHHHHHHHHHHHHTTHHHH-TT-EEEESHHHHTHHHHHHHHHTT---